Protein AF-0000000066751405 (afdb_homodimer)

Solvent-accessible surface area (backbone atoms only — not comparable to full-atom values): 16176 Å² total; per-residue (Å²): 136,81,78,76,73,75,71,68,62,56,62,56,48,52,56,47,50,48,49,50,50,63,63,57,55,64,52,65,77,48,92,34,61,45,81,42,51,70,83,81,49,59,72,64,56,54,43,50,51,49,52,55,39,44,73,77,30,62,51,40,36,40,29,21,47,30,65,12,33,22,52,43,50,40,43,53,41,52,37,35,75,71,46,37,29,41,81,74,43,79,46,77,46,70,41,79,37,81,33,76,90,68,73,40,79,40,74,34,21,34,39,37,38,35,32,29,53,31,93,48,27,64,63,55,57,56,55,58,61,66,64,53,72,69,70,74,76,75,75,76,74,83,123,135,82,80,76,73,75,71,69,61,57,65,57,49,52,55,48,51,52,48,49,50,63,64,57,55,64,52,65,78,49,92,35,60,44,80,42,50,68,84,78,50,60,71,64,58,55,42,50,49,50,52,56,37,46,73,76,31,63,52,39,37,40,29,20,48,30,64,12,32,23,52,44,49,40,41,52,42,53,37,37,75,71,48,38,30,41,82,75,45,77,46,77,46,70,41,80,38,82,33,75,90,69,74,41,79,40,75,34,20,35,39,37,39,35,32,28,53,30,94,48,26,64,63,55,56,56,54,57,63,67,63,52,72,68,70,74,74,74,75,78,76,82,123

Foldseek 3Di:
DPPPPPPPVVVVVVVVVVLVCVVPCCVPVPLAEDEFDPPPDDLVVVLVVNLVSVVPDQKHKYKYKAPRVVSSVVSVVVCVVLQFKDWDDKDKDWDFDCDVVVNDTDIIIMMMTMIGTGPCNVVSVVVVVVPPPPPPPPPPPPD/DPPPDPPPVPVVVVVVVVQVVVVPCPVPVPLAEDEFDPPPDDLVVVLVVNLVSVVPDQKHKYKYKAPRVVSSVVSVVVCVVLQFKDWDDKDKDWDFDCDVVVNDTDIIIMMMTMIGTGPCNVVSVVVVVVPPPPPPPPPPPPD

Radius of gyration: 25.68 Å; Cα contacts (8 Å, |Δi|>4): 386; chains: 2; bounding box: 65×105×67 Å

pLDDT: mean 76.49, std 26.54, range [27.2, 98.62]

Structure (mmCIF, N/CA/C/O backbone):
data_AF-0000000066751405-model_v1
#
loop_
_entity.id
_entity.type
_entity.pdbx_description
1 polymer 'DNA/RNA-binding protein Alba-like domain-containing protein'
#
loop_
_atom_site.group_PDB
_atom_site.id
_atom_site.type_symbol
_atom_site.label_atom_id
_atom_site.label_alt_id
_atom_site.label_comp_id
_atom_site.label_asym_id
_atom_site.label_entity_id
_atom_site.label_seq_id
_atom_site.pdbx_PDB_ins_code
_atom_site.Cartn_x
_atom_site.Cartn_y
_atom_site.Cartn_z
_atom_site.occupancy
_atom_site.B_iso_or_equiv
_atom_site.auth_seq_id
_atom_site.auth_comp_id
_atom_site.auth_asym_id
_atom_site.auth_atom_id
_atom_site.pdbx_PDB_model_num
ATOM 1 N N . MET A 1 1 ? 35.969 35.875 21.016 1 27.2 1 MET A N 1
ATOM 2 C CA . MET A 1 1 ? 34.531 35.719 20.875 1 27.2 1 MET A CA 1
ATOM 3 C C . MET A 1 1 ? 34.188 34.656 19.828 1 27.2 1 MET A C 1
ATOM 5 O O . MET A 1 1 ? 34.469 34.844 18.641 1 27.2 1 MET A O 1
ATOM 9 N N . GLN A 1 2 ? 34.469 33.375 20.203 1 29.19 2 GLN A N 1
ATOM 10 C CA . GLN A 1 2 ? 34.438 32.156 19.375 1 29.19 2 GLN A CA 1
ATOM 11 C C . GLN A 1 2 ? 33.031 31.859 18.875 1 29.19 2 GLN A C 1
ATOM 13 O O . GLN A 1 2 ? 32.094 31.781 19.672 1 29.19 2 GLN A O 1
ATOM 18 N N . ALA A 1 3 ? 32.719 32.281 17.594 1 35.28 3 ALA A N 1
ATOM 19 C CA . ALA A 1 3 ? 31.484 32.094 16.844 1 35.28 3 ALA A CA 1
ATOM 20 C C . ALA A 1 3 ? 31.016 30.641 16.906 1 35.28 3 ALA A C 1
ATOM 22 O O . ALA A 1 3 ? 31.781 29.719 16.641 1 35.28 3 ALA A O 1
ATOM 23 N N . MET A 1 4 ? 30.094 30.391 17.875 1 33.56 4 MET A N 1
ATOM 24 C CA . MET A 1 4 ? 29.438 29.094 18.094 1 33.56 4 MET A CA 1
ATOM 25 C C . MET A 1 4 ? 28.703 28.656 16.844 1 33.56 4 MET A C 1
ATOM 27 O O . MET A 1 4 ? 27.828 29.375 16.344 1 33.56 4 MET A O 1
ATOM 31 N N . ARG A 1 5 ? 29.484 28 15.93 1 36.12 5 ARG A N 1
ATOM 32 C CA . ARG A 1 5 ? 28.953 27.406 14.711 1 36.12 5 ARG A CA 1
ATOM 33 C C . ARG A 1 5 ? 27.656 26.656 14.992 1 36.12 5 ARG A C 1
ATOM 35 O O . ARG A 1 5 ? 27.562 25.906 15.977 1 36.12 5 ARG A O 1
ATOM 42 N N . PRO A 1 6 ? 26.5 27.219 14.531 1 29.55 6 PRO A N 1
ATOM 43 C CA . PRO A 1 6 ? 25.188 26.625 14.805 1 29.55 6 PRO A CA 1
ATOM 44 C C . PRO A 1 6 ? 25.156 25.125 14.484 1 29.55 6 PRO A C 1
ATOM 46 O O . PRO A 1 6 ? 25.719 24.703 13.469 1 29.55 6 PRO A O 1
ATOM 49 N N . ALA A 1 7 ? 25 24.25 15.578 1 33.84 7 ALA A N 1
ATOM 50 C CA . ALA A 1 7 ? 24.828 22.797 15.641 1 33.84 7 ALA A CA 1
ATOM 51 C C . ALA A 1 7 ? 23.688 22.344 14.719 1 33.84 7 ALA A C 1
ATOM 53 O O . ALA A 1 7 ? 23.328 21.172 14.703 1 33.84 7 ALA A O 1
ATOM 54 N N . ALA A 1 8 ? 22.922 23.297 14.234 1 32.5 8 ALA A N 1
ATOM 55 C CA . ALA A 1 8 ? 21.734 22.812 13.539 1 32.5 8 ALA A CA 1
ATOM 56 C C . AL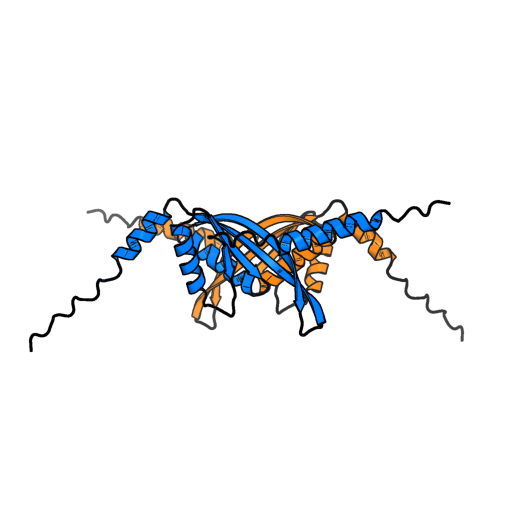A A 1 8 ? 22.109 22.156 12.211 1 32.5 8 ALA A C 1
ATOM 58 O O . ALA A 1 8 ? 21.266 21.547 11.562 1 32.5 8 ALA A O 1
ATOM 59 N N . GLU A 1 9 ? 23.312 22.391 11.641 1 35.44 9 GLU A N 1
ATOM 60 C CA . GLU A 1 9 ? 23.641 21.766 10.367 1 35.44 9 GLU A CA 1
ATOM 61 C C . GLU A 1 9 ? 23.75 20.25 10.516 1 35.44 9 GLU A C 1
ATOM 63 O O . GLU A 1 9 ? 23.812 19.531 9.516 1 35.44 9 GLU A O 1
ATOM 68 N N . GLY A 1 10 ? 24.031 19.844 11.766 1 33.47 10 GLY A N 1
ATOM 69 C CA . GLY A 1 10 ? 24.344 18.422 11.914 1 33.47 10 GLY A CA 1
ATOM 70 C C . GLY A 1 10 ? 23.141 17.531 11.742 1 33.47 10 GLY A C 1
ATOM 71 O O . GLY A 1 10 ? 23.266 16.375 11.32 1 33.47 10 GLY A O 1
ATOM 72 N N . GLU A 1 11 ? 21.953 17.984 12.297 1 36.72 11 GLU A N 1
ATOM 73 C CA . GLU A 1 11 ? 20.828 17.062 12.211 1 36.72 11 GLU A CA 1
ATOM 74 C C . GLU A 1 11 ? 20.297 16.984 10.781 1 36.72 11 GLU A C 1
ATOM 76 O O . GLU A 1 11 ? 19.625 16.016 10.422 1 36.72 11 GLU A O 1
ATOM 81 N N . ALA A 1 12 ? 20.375 18 9.984 1 38.5 12 ALA A N 1
ATOM 82 C CA . ALA A 1 12 ? 19.938 17.938 8.594 1 38.5 12 ALA A CA 1
ATOM 83 C C . ALA A 1 12 ? 20.859 17.047 7.766 1 38.5 12 ALA A C 1
ATOM 85 O O . ALA A 1 12 ? 20.406 16.375 6.84 1 38.5 12 ALA A O 1
ATOM 86 N N . GLN A 1 13 ? 22.156 17.047 8.047 1 34.25 13 GLN A N 1
ATOM 87 C CA . GLN A 1 13 ? 23.094 16.219 7.293 1 34.25 13 GLN A CA 1
ATOM 88 C C . GLN A 1 13 ? 22.844 14.734 7.562 1 34.25 13 GLN A C 1
ATOM 90 O O . GLN A 1 13 ? 23.109 13.891 6.707 1 34.25 13 GLN A O 1
ATOM 95 N N . GLU A 1 14 ? 22.484 14.469 8.844 1 34.88 14 GLU A N 1
ATOM 96 C CA . GLU A 1 14 ? 22.234 13.055 9.117 1 34.88 14 GLU A CA 1
ATOM 97 C C . GLU A 1 14 ? 20.984 12.578 8.391 1 34.88 14 GLU A C 1
ATOM 99 O O . GLU A 1 14 ? 20.906 11.422 7.969 1 34.88 14 GLU A O 1
ATOM 104 N N . GLN A 1 15 ? 19.969 13.43 8.289 1 37.53 15 GLN A N 1
ATOM 105 C CA . GLN A 1 15 ? 18.828 12.992 7.496 1 37.53 15 GLN A CA 1
ATOM 106 C C . GLN A 1 15 ? 19.188 12.898 6.016 1 37.53 15 GLN A C 1
ATOM 108 O O . GLN A 1 15 ? 18.578 12.125 5.273 1 37.53 15 GLN A O 1
ATOM 113 N N . ALA A 1 16 ? 20.031 13.742 5.496 1 36.78 16 ALA A N 1
ATOM 114 C CA . ALA A 1 16 ? 20.453 13.648 4.098 1 36.78 16 ALA A CA 1
ATOM 115 C C . ALA A 1 16 ? 21.328 12.43 3.863 1 36.78 16 ALA A C 1
ATOM 117 O O . ALA A 1 16 ? 21.281 11.812 2.799 1 36.78 16 ALA A O 1
ATOM 118 N N . VAL A 1 17 ? 22.312 12.211 4.766 1 34.81 17 VAL A N 1
ATOM 119 C CA . VAL A 1 17 ? 23.172 11.039 4.633 1 34.81 17 VAL A CA 1
ATOM 120 C C . VAL A 1 17 ? 22.328 9.766 4.695 1 34.81 17 VAL A C 1
ATOM 122 O O . VAL A 1 17 ? 22.703 8.734 4.125 1 34.81 17 VAL A O 1
ATOM 125 N N . ARG A 1 18 ? 21.234 9.789 5.582 1 33.5 18 ARG A N 1
ATOM 126 C CA . ARG A 1 18 ? 20.359 8.625 5.543 1 33.5 18 ARG A CA 1
ATOM 127 C C . ARG A 1 18 ? 19.641 8.523 4.199 1 33.5 18 ARG A C 1
ATOM 129 O O . ARG A 1 18 ? 19.312 7.422 3.748 1 33.5 18 ARG A O 1
ATOM 136 N N . ALA A 1 19 ? 19.25 9.641 3.602 1 32.28 19 ALA A N 1
ATOM 137 C CA . ALA A 1 19 ? 18.641 9.539 2.277 1 32.28 19 ALA A CA 1
ATOM 138 C C . ALA A 1 19 ? 19.641 9.016 1.254 1 32.28 19 ALA A C 1
ATOM 140 O O . ALA A 1 19 ? 19.281 8.266 0.346 1 32.28 19 ALA A O 1
ATOM 141 N N . GLU A 1 20 ? 20.859 9.586 1.167 1 29.41 20 GLU A N 1
ATOM 142 C CA . GLU A 1 20 ? 21.844 9.047 0.232 1 29.41 20 GLU A CA 1
ATOM 143 C C . GLU A 1 20 ? 22.156 7.582 0.54 1 29.41 20 GLU A C 1
ATOM 145 O O . GLU A 1 20 ? 22.469 6.809 -0.363 1 29.41 20 GLU A O 1
ATOM 150 N N . ALA A 1 21 ? 22.406 7.309 1.885 1 31.86 21 ALA A N 1
ATOM 151 C CA . ALA A 1 21 ? 22.625 5.895 2.18 1 31.86 21 ALA A CA 1
ATOM 152 C C . ALA A 1 21 ? 21.406 5.062 1.788 1 31.86 21 ALA A C 1
ATOM 154 O O . ALA A 1 21 ? 21.516 3.859 1.545 1 31.86 21 ALA A O 1
ATOM 155 N N . ASP A 1 22 ? 20.188 5.652 1.921 1 32.88 22 ASP A N 1
ATOM 156 C CA . ASP A 1 22 ? 19.016 4.914 1.441 1 32.88 22 ASP A CA 1
ATOM 157 C C . ASP A 1 22 ? 19.047 4.762 -0.078 1 32.88 22 ASP A C 1
ATOM 159 O O . ASP A 1 22 ? 18.422 3.859 -0.63 1 32.88 22 ASP A O 1
ATOM 163 N N . GLU A 1 23 ? 19.531 5.773 -0.85 1 32.47 23 GLU A N 1
ATOM 164 C CA . GLU A 1 23 ? 19.688 5.586 -2.289 1 32.47 23 GLU A CA 1
ATOM 165 C C . GLU A 1 23 ? 20.719 4.492 -2.594 1 32.47 23 GLU A C 1
ATOM 167 O O . GLU A 1 23 ? 20.531 3.709 -3.525 1 32.47 23 GLU A O 1
ATOM 172 N N . VAL A 1 24 ? 22.062 4.711 -2.121 1 30.86 24 VAL A N 1
ATOM 173 C CA . VAL A 1 24 ? 23.188 3.867 -2.482 1 30.86 24 VAL A CA 1
ATOM 174 C C . VAL A 1 24 ? 23.078 2.514 -1.784 1 30.86 24 VAL A C 1
ATOM 176 O O . VAL A 1 24 ? 24.031 1.731 -1.773 1 30.86 24 VAL A O 1
ATOM 179 N N . LYS A 1 25 ? 22.641 2.344 -0.531 1 30.64 25 LYS A N 1
ATOM 180 C CA . LYS A 1 25 ? 22.672 0.889 -0.422 1 30.64 25 LYS A CA 1
ATOM 181 C C . LYS A 1 25 ? 22.141 0.23 -1.692 1 30.64 25 LYS A C 1
ATOM 183 O O . LYS A 1 25 ? 20.938 0.225 -1.938 1 30.64 25 LYS A O 1
ATOM 188 N N . ARG A 1 26 ? 22.703 0.506 -2.836 1 32.47 26 ARG A N 1
ATOM 189 C CA . ARG A 1 26 ? 22.875 -0.502 -3.879 1 32.47 26 ARG A CA 1
ATOM 190 C C . ARG A 1 26 ? 22.719 -1.908 -3.311 1 32.47 26 ARG A C 1
ATOM 192 O O . ARG A 1 26 ? 23.703 -2.539 -2.924 1 32.47 26 ARG A O 1
ATOM 199 N N . GLU A 1 27 ? 22.031 -1.905 -2.143 1 35.94 27 GLU A N 1
ATOM 200 C CA . GLU A 1 27 ? 21.938 -3.275 -1.646 1 35.94 27 GLU A CA 1
ATOM 201 C C . GL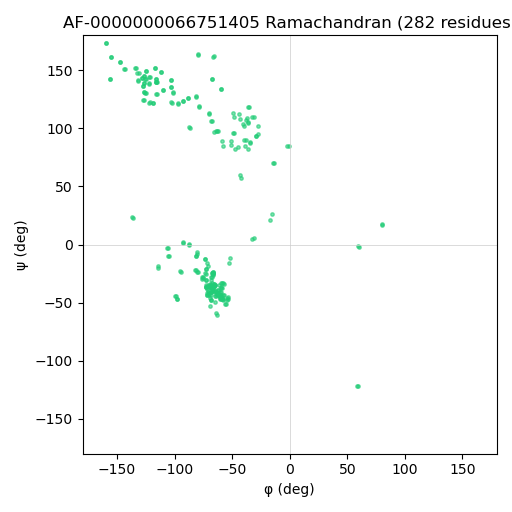U A 1 27 ? 21.984 -4.281 -2.791 1 35.94 27 GLU A C 1
ATOM 203 O O . GLU A 1 27 ? 21.453 -4.027 -3.875 1 35.94 27 GLU A O 1
ATOM 208 N N . VAL A 1 28 ? 22.953 -4.848 -3.008 1 38 28 VAL A N 1
ATOM 209 C CA . VAL A 1 28 ? 22.984 -6.031 -3.865 1 38 28 VAL A CA 1
ATOM 210 C C . VAL A 1 28 ? 21.562 -6.363 -4.324 1 38 28 VAL A C 1
ATOM 212 O O . VAL A 1 28 ? 20.656 -6.492 -3.504 1 38 28 VAL A O 1
ATOM 215 N N . ALA A 1 29 ? 21.125 -5.672 -5.445 1 48.62 29 ALA A N 1
ATOM 216 C CA . ALA A 1 29 ? 19.906 -6.25 -6.012 1 48.62 29 ALA A CA 1
ATOM 217 C C . ALA A 1 29 ? 19.641 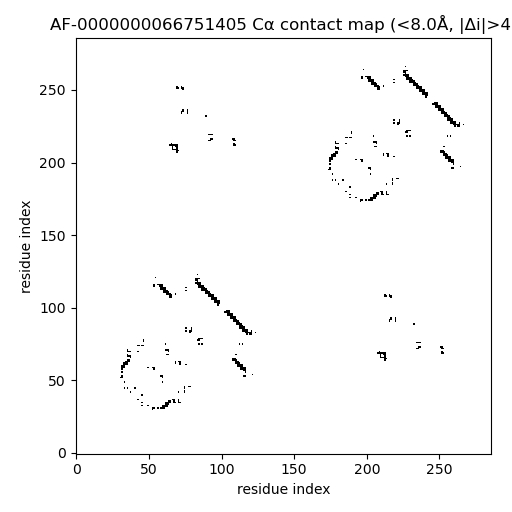-7.629 -5.43 1 48.62 29 ALA A C 1
ATOM 219 O O . ALA A 1 29 ? 20.344 -8.594 -5.734 1 48.62 29 ALA A O 1
ATOM 220 N N . LYS A 1 30 ? 19.281 -7.555 -4.199 1 62.47 30 LYS A N 1
ATOM 221 C CA . LYS A 1 30 ? 18.953 -8.852 -3.619 1 62.47 30 LYS A CA 1
ATOM 222 C C . LYS A 1 30 ? 18.234 -9.742 -4.633 1 62.47 30 LYS A C 1
ATOM 224 O O . LYS A 1 30 ? 17.359 -9.273 -5.355 1 62.47 30 LYS A O 1
ATOM 229 N N . LYS A 1 31 ? 18.922 -10.68 -5.082 1 79.19 31 LYS A N 1
ATOM 230 C CA . LYS A 1 31 ? 18.469 -11.719 -5.996 1 79.19 31 LYS A CA 1
ATOM 231 C C . LYS A 1 31 ? 16.984 -12.023 -5.793 1 79.19 31 LYS A C 1
ATOM 233 O O . LYS A 1 31 ? 16.359 -12.68 -6.625 1 79.19 31 LYS A O 1
ATOM 238 N N . ASN A 1 32 ? 16.328 -11.117 -4.828 1 95.62 32 ASN A N 1
ATOM 239 C CA . ASN A 1 32 ? 14.938 -11.461 -4.547 1 95.62 32 ASN A CA 1
ATOM 240 C C . ASN A 1 32 ? 14.055 -10.211 -4.52 1 95.62 32 ASN A C 1
ATOM 242 O O . ASN A 1 32 ? 13.039 -10.188 -3.826 1 95.62 32 ASN A O 1
ATOM 246 N N . ARG A 1 33 ? 14.586 -9.086 -5.27 1 97.81 33 ARG A N 1
ATOM 247 C CA . ARG A 1 33 ? 13.82 -7.852 -5.301 1 97.81 33 ARG A CA 1
ATOM 248 C C . ARG A 1 33 ? 13.227 -7.605 -6.684 1 97.81 33 ARG A C 1
ATOM 250 O O . ARG A 1 33 ? 13.922 -7.746 -7.695 1 97.81 33 ARG A O 1
ATOM 257 N N . ILE A 1 34 ? 11.984 -7.273 -6.699 1 97.94 34 ILE A N 1
ATOM 258 C CA . ILE A 1 34 ? 11.297 -6.98 -7.949 1 97.94 34 ILE A CA 1
ATOM 259 C C . ILE A 1 34 ? 10.719 -5.566 -7.906 1 97.94 34 ILE A C 1
ATOM 261 O O . ILE A 1 34 ? 9.922 -5.242 -7.027 1 97.94 34 ILE A O 1
ATOM 265 N N . GLN A 1 35 ? 11.102 -4.758 -8.82 1 97.31 35 GLN A N 1
ATOM 266 C CA . GLN A 1 35 ? 10.5 -3.443 -9.016 1 97.31 35 GLN A CA 1
ATOM 267 C C . GLN A 1 35 ? 9.375 -3.504 -10.047 1 97.31 35 GLN A C 1
ATOM 269 O O . GLN A 1 35 ? 9.586 -3.928 -11.188 1 97.31 35 GLN A O 1
ATOM 274 N N . VAL A 1 36 ? 8.242 -3.076 -9.617 1 97.75 36 VAL A N 1
ATOM 275 C CA . VAL A 1 36 ? 7.062 -3.209 -10.469 1 97.75 36 VAL A CA 1
ATOM 276 C C . VAL A 1 36 ? 6.727 -1.862 -11.102 1 97.75 36 VAL A C 1
ATOM 278 O O . VAL A 1 36 ? 6.754 -0.827 -10.43 1 97.75 36 VAL A O 1
ATOM 281 N N . SER A 1 37 ? 6.426 -1.908 -12.383 1 94.62 37 SER A N 1
ATOM 282 C CA . SER A 1 37 ? 5.949 -0.75 -13.133 1 94.62 37 SER A CA 1
ATOM 283 C C . SER A 1 37 ? 4.641 -1.058 -13.852 1 94.62 37 SER A C 1
ATOM 285 O O . SER A 1 37 ? 4.414 -2.189 -14.281 1 94.62 37 SER A O 1
ATOM 287 N N . THR A 1 38 ? 3.787 -0.013 -13.922 1 88.81 38 THR A N 1
ATOM 288 C CA . THR A 1 38 ? 2.502 -0.221 -14.578 1 88.81 38 THR A CA 1
ATOM 289 C C . THR A 1 38 ? 2.645 -0.1 -16.094 1 88.81 38 THR A C 1
ATOM 291 O O . THR A 1 38 ? 1.876 -0.703 -16.844 1 88.81 38 THR A O 1
ATOM 294 N N . ASN A 1 39 ? 3.633 0.543 -16.578 1 87.25 39 ASN A N 1
ATOM 295 C CA . ASN A 1 39 ? 3.723 0.877 -18 1 87.25 39 ASN A CA 1
ATOM 296 C C . ASN A 1 39 ? 4.73 -0.012 -18.719 1 87.25 39 ASN A C 1
ATOM 298 O O . ASN A 1 39 ? 4.699 -0.127 -19.938 1 87.25 39 ASN A O 1
ATOM 302 N N . LYS A 1 40 ? 5.527 -0.79 -18.047 1 89.25 40 LYS A N 1
ATOM 303 C CA . LYS A 1 40 ? 6.633 -1.498 -18.688 1 89.25 40 LYS A CA 1
ATOM 304 C C . LYS A 1 40 ? 6.246 -2.938 -19.016 1 89.25 40 LYS A C 1
ATOM 306 O O . LYS A 1 40 ? 6.531 -3.43 -20.109 1 89.25 40 LYS A O 1
ATOM 311 N N . LYS A 1 41 ? 5.66 -3.598 -18.062 1 93.94 41 LYS A N 1
ATOM 312 C CA . LYS A 1 41 ? 5.297 -5.004 -18.219 1 93.94 41 LYS A CA 1
ATOM 313 C C . LYS A 1 41 ? 3.873 -5.262 -17.734 1 93.94 41 LYS A C 1
ATOM 315 O O . LYS A 1 41 ? 3.375 -4.555 -16.859 1 93.94 41 LYS A O 1
ATOM 320 N N . PRO A 1 42 ? 3.258 -6.312 -18.359 1 95.5 42 PRO A N 1
ATOM 321 C CA . PRO A 1 42 ? 1.917 -6.676 -17.891 1 95.5 42 PRO A CA 1
ATOM 322 C C . PRO A 1 42 ? 1.914 -7.227 -16.469 1 95.5 42 PRO A C 1
ATOM 324 O O . PRO A 1 42 ? 2.947 -7.691 -15.984 1 95.5 42 PRO A O 1
ATOM 327 N N . LEU A 1 43 ? 0.819 -7.207 -15.922 1 95.81 43 LEU A N 1
ATOM 328 C CA . LEU A 1 43 ? 0.613 -7.645 -14.547 1 95.81 43 LEU A CA 1
ATOM 329 C C . LEU A 1 43 ? 1.158 -9.055 -14.336 1 95.81 43 LEU A C 1
ATOM 331 O O . LEU A 1 43 ? 1.925 -9.297 -13.398 1 95.81 43 LEU A O 1
ATOM 335 N N . TYR A 1 44 ? 0.82 -9.953 -15.258 1 96.94 44 TYR A N 1
ATOM 336 C CA . TYR A 1 44 ? 1.148 -11.359 -15.062 1 96.94 44 TYR A CA 1
ATOM 337 C C . TYR A 1 44 ? 2.641 -11.602 -15.258 1 96.94 44 TYR A C 1
ATOM 339 O O . TYR A 1 44 ? 3.172 -12.625 -14.805 1 96.94 44 TYR A O 1
ATOM 347 N N . PHE A 1 45 ? 3.277 -10.766 -15.992 1 97.75 45 PHE A N 1
ATOM 348 C CA . PHE A 1 45 ? 4.73 -10.852 -16.047 1 97.75 45 PHE A CA 1
ATOM 349 C C . PHE A 1 45 ? 5.328 -10.797 -14.641 1 97.75 45 PHE A C 1
ATOM 351 O O . PHE A 1 45 ? 6.191 -11.609 -14.297 1 97.75 45 PHE A O 1
ATOM 358 N N . TYR A 1 46 ? 4.891 -9.906 -13.812 1 98.38 46 TYR A N 1
ATOM 359 C CA . TYR A 1 46 ? 5.422 -9.719 -12.469 1 98.38 46 TYR A CA 1
ATOM 360 C C . TYR A 1 46 ? 4.996 -10.859 -11.547 1 98.38 46 TYR A C 1
ATOM 362 O O . TYR A 1 46 ? 5.746 -11.266 -10.664 1 98.38 46 TYR A O 1
ATOM 370 N N . VAL A 1 47 ? 3.805 -11.344 -11.727 1 98.31 47 VAL A N 1
ATOM 371 C CA . VAL A 1 47 ? 3.348 -12.492 -10.961 1 98.31 47 VAL A CA 1
ATOM 372 C C . VAL A 1 47 ? 4.266 -13.688 -11.219 1 98.31 47 VAL A C 1
ATOM 374 O O . VAL A 1 47 ? 4.734 -14.336 -10.281 1 98.31 47 VAL A O 1
ATOM 377 N N . ASN A 1 48 ? 4.551 -13.891 -12.477 1 97.62 48 ASN A N 1
ATOM 378 C CA . ASN A 1 48 ? 5.398 -15.023 -12.852 1 97.62 48 ASN A CA 1
ATOM 379 C C . ASN A 1 48 ? 6.836 -14.82 -12.375 1 97.62 48 ASN A C 1
ATOM 381 O O . ASN A 1 48 ? 7.484 -15.773 -11.938 1 97.62 48 ASN A O 1
ATOM 385 N N . LEU A 1 49 ? 7.254 -13.664 -12.523 1 97.44 49 LEU A N 1
ATOM 386 C CA . LEU A 1 49 ? 8.602 -13.359 -12.039 1 97.44 49 LEU A CA 1
ATOM 387 C C . LEU A 1 49 ? 8.711 -13.625 -10.539 1 97.44 49 LEU A C 1
ATOM 389 O O . LEU A 1 49 ? 9.695 -14.211 -10.086 1 97.44 49 LEU A O 1
ATOM 393 N N . ALA A 1 50 ? 7.746 -13.219 -9.82 1 98.12 50 ALA A N 1
ATOM 394 C CA . ALA A 1 50 ? 7.73 -13.453 -8.375 1 98.12 50 ALA A CA 1
ATOM 395 C C . ALA A 1 50 ? 7.742 -14.945 -8.055 1 98.12 50 ALA A C 1
ATOM 397 O O . ALA A 1 50 ? 8.469 -15.391 -7.168 1 98.12 50 ALA A O 1
ATOM 398 N N . LYS A 1 51 ? 6.93 -15.672 -8.781 1 97.25 51 LYS A N 1
ATOM 399 C CA . LYS A 1 51 ? 6.914 -17.125 -8.602 1 97.25 51 LYS A CA 1
ATOM 400 C C . LYS A 1 51 ? 8.297 -17.719 -8.844 1 97.25 51 LYS A C 1
ATOM 402 O O . LYS A 1 51 ? 8.742 -18.578 -8.086 1 97.25 51 LYS A O 1
ATOM 407 N N . ARG A 1 52 ? 8.906 -17.25 -9.859 1 96.75 52 ARG A N 1
ATOM 408 C CA . ARG A 1 52 ? 10.234 -17.75 -10.188 1 96.75 52 ARG A CA 1
ATOM 409 C C . ARG A 1 52 ? 11.234 -17.422 -9.078 1 96.75 52 ARG A C 1
ATOM 411 O O . ARG A 1 52 ? 12.031 -18.281 -8.688 1 96.75 52 ARG A O 1
ATOM 418 N N . TYR A 1 53 ? 11.164 -16.25 -8.578 1 97.12 53 TYR A N 1
ATOM 419 C CA . TYR A 1 53 ? 12.055 -15.875 -7.492 1 97.12 53 TYR A CA 1
ATOM 420 C C . TYR A 1 53 ? 11.773 -16.703 -6.242 1 97.12 53 TYR A C 1
ATOM 422 O O . TYR A 1 53 ? 12.703 -17.109 -5.539 1 97.12 53 TYR A O 1
ATOM 430 N N . MET A 1 54 ? 10.531 -17.047 -6.008 1 96.81 54 MET A N 1
ATOM 431 C CA . MET A 1 54 ? 10.141 -17.781 -4.812 1 96.81 54 MET A CA 1
ATOM 432 C C . MET A 1 54 ? 10.594 -19.234 -4.902 1 96.81 54 MET A C 1
ATOM 434 O O . MET A 1 54 ? 10.648 -19.938 -3.891 1 96.81 54 MET A O 1
ATOM 438 N N . GLN A 1 55 ? 10.82 -19.625 -6.09 1 95 55 GLN A N 1
ATOM 439 C CA . GLN A 1 55 ? 11.375 -20.969 -6.25 1 95 55 GLN A CA 1
ATOM 440 C C . GLN A 1 55 ? 12.789 -21.047 -5.688 1 95 55 GLN A C 1
ATOM 442 O O . GLN A 1 55 ? 13.227 -22.109 -5.242 1 95 55 GLN A O 1
ATOM 447 N N . ASN A 1 56 ? 13.422 -19.906 -5.645 1 94.56 56 ASN A N 1
ATOM 448 C CA . ASN A 1 56 ? 14.836 -19.906 -5.289 1 94.56 56 ASN A CA 1
ATOM 449 C C . ASN A 1 56 ? 15.078 -19.203 -3.959 1 94.56 56 ASN A C 1
ATOM 451 O O . ASN A 1 56 ? 16.141 -19.359 -3.354 1 94.56 56 ASN A O 1
ATOM 455 N N . TYR A 1 57 ? 14.156 -18.422 -3.586 1 95.38 57 TYR A N 1
ATOM 456 C CA . TYR A 1 57 ? 14.305 -17.641 -2.365 1 95.38 57 TYR A CA 1
ATOM 457 C C . TYR A 1 57 ? 13.07 -17.766 -1.481 1 95.38 57 TYR A C 1
ATOM 459 O O . TYR A 1 57 ? 11.938 -17.812 -1.979 1 95.38 57 TYR A O 1
ATOM 467 N N . ASP A 1 58 ? 13.266 -17.719 -0.175 1 95.56 58 ASP A N 1
ATOM 468 C CA . ASP A 1 58 ? 12.156 -17.844 0.76 1 95.56 58 ASP A CA 1
ATOM 469 C C . ASP A 1 58 ? 11.406 -16.516 0.895 1 95.56 58 ASP A C 1
ATOM 471 O O . ASP A 1 58 ? 10.234 -16.5 1.285 1 95.56 58 ASP A O 1
ATOM 475 N N . GLU A 1 59 ? 12.141 -15.445 0.581 1 97.5 59 GLU A N 1
ATOM 476 C CA . GLU A 1 59 ? 11.531 -14.117 0.67 1 97.5 59 GLU A CA 1
ATOM 477 C C . GLU A 1 59 ? 11.711 -13.344 -0.63 1 97.5 59 GLU A C 1
ATOM 479 O O . GLU A 1 59 ? 12.773 -13.398 -1.253 1 97.5 59 GLU A O 1
ATOM 484 N N . VAL A 1 60 ? 10.656 -12.711 -1.021 1 98.31 60 VAL A N 1
ATOM 485 C CA . VAL A 1 60 ? 10.688 -11.859 -2.201 1 98.31 60 VAL A CA 1
ATOM 486 C C . VAL A 1 60 ? 10.172 -10.461 -1.844 1 98.31 60 VAL A C 1
ATOM 488 O O . VAL A 1 60 ? 9.117 -10.328 -1.23 1 98.31 60 VAL A O 1
ATOM 491 N N . GLU A 1 61 ? 10.938 -9.461 -2.248 1 98.5 61 GLU A N 1
ATOM 492 C CA . GLU A 1 61 ? 10.547 -8.078 -1.997 1 98.5 61 GLU A CA 1
ATOM 493 C C . GLU A 1 61 ? 9.984 -7.426 -3.256 1 98.5 61 GLU A C 1
ATOM 495 O O . GLU A 1 61 ? 10.664 -7.359 -4.285 1 98.5 61 GLU A O 1
ATOM 500 N N . LEU A 1 62 ? 8.766 -6.961 -3.119 1 98.62 62 LEU A N 1
ATOM 501 C CA . LEU A 1 62 ? 8.133 -6.211 -4.195 1 98.62 62 LEU A CA 1
ATOM 502 C C . LEU A 1 62 ? 8.141 -4.715 -3.898 1 98.62 62 LEU A C 1
ATOM 504 O O . LEU A 1 62 ? 7.902 -4.305 -2.76 1 98.62 62 LEU A O 1
ATOM 508 N N . SER A 1 63 ? 8.359 -3.908 -4.934 1 98.25 63 SER A N 1
ATOM 509 C CA . SER A 1 63 ? 8.344 -2.463 -4.742 1 98.25 63 SER A CA 1
ATOM 510 C C . SER A 1 63 ? 7.734 -1.754 -5.945 1 98.25 63 SER A C 1
ATOM 512 O O . SER A 1 63 ? 7.746 -2.287 -7.059 1 98.25 63 SER A O 1
ATOM 514 N N . ALA A 1 64 ? 7.148 -0.619 -5.684 1 97.81 64 ALA A N 1
ATOM 515 C CA . ALA A 1 64 ? 6.559 0.187 -6.746 1 97.81 64 ALA A CA 1
ATOM 516 C C . ALA A 1 64 ? 6.492 1.658 -6.352 1 97.81 64 ALA A C 1
ATOM 518 O O . ALA A 1 64 ? 6.512 1.988 -5.16 1 97.81 64 ALA A O 1
ATOM 519 N N . LEU A 1 65 ? 6.344 2.496 -7.359 1 95.88 65 LEU A N 1
ATOM 520 C CA . LEU A 1 65 ? 6.25 3.938 -7.164 1 95.88 65 LEU A CA 1
ATOM 521 C C . LEU A 1 65 ? 4.98 4.492 -7.805 1 95.88 65 LEU A C 1
ATOM 523 O O . LEU A 1 65 ? 4.594 4.066 -8.891 1 95.88 65 LEU A O 1
ATOM 527 N N . GLY A 1 66 ? 4.434 5.469 -7.082 1 95 66 GLY A N 1
ATOM 528 C CA . GLY A 1 66 ? 3.336 6.227 -7.656 1 95 66 GLY A CA 1
ATOM 529 C C . GLY A 1 66 ? 2.148 5.363 -8.039 1 95 66 GLY A C 1
ATOM 530 O O . GLY A 1 66 ? 1.646 4.59 -7.215 1 95 66 GLY A O 1
ATOM 531 N N . MET A 1 67 ? 1.837 5.477 -9.375 1 94.38 67 MET A N 1
ATOM 532 C CA . MET A 1 67 ? 0.637 4.801 -9.859 1 94.38 67 MET A CA 1
ATOM 533 C C . MET A 1 67 ? 0.854 3.293 -9.938 1 94.38 67 MET A C 1
ATOM 535 O O . MET A 1 67 ? -0.106 2.527 -10.031 1 94.38 67 MET A O 1
ATOM 539 N N . ALA A 1 68 ? 2.068 2.824 -9.828 1 96.81 68 ALA A N 1
ATOM 540 C CA . ALA A 1 68 ? 2.369 1.399 -9.945 1 96.81 68 ALA A CA 1
ATOM 541 C C . ALA A 1 68 ? 2.09 0.675 -8.625 1 96.81 68 ALA A C 1
ATOM 543 O O . ALA A 1 68 ? 2.109 -0.557 -8.578 1 96.81 68 ALA A O 1
ATOM 544 N N . ILE A 1 69 ? 1.842 1.411 -7.594 1 98.19 69 ILE A N 1
ATOM 545 C CA . ILE A 1 69 ? 1.616 0.817 -6.281 1 98.19 69 ILE A CA 1
ATOM 546 C C . ILE A 1 69 ? 0.383 -0.082 -6.328 1 98.19 69 ILE A C 1
ATOM 548 O O . ILE A 1 69 ? 0.379 -1.171 -5.746 1 98.19 69 ILE A O 1
ATOM 552 N N . GLY A 1 70 ? -0.646 0.339 -7.043 1 97.38 70 GLY A N 1
ATOM 553 C CA . GLY A 1 70 ? -1.805 -0.522 -7.215 1 97.38 70 GLY A CA 1
ATOM 554 C C . GLY A 1 70 ? -1.467 -1.86 -7.844 1 97.38 70 GLY A C 1
ATOM 555 O O . GLY A 1 70 ? -2.027 -2.891 -7.465 1 97.38 70 GLY A O 1
ATOM 556 N N . THR A 1 71 ? -0.493 -1.858 -8.711 1 97.12 71 THR A N 1
ATOM 557 C CA . THR A 1 71 ? -0.092 -3.07 -9.414 1 97.12 71 THR A CA 1
ATOM 558 C C . THR A 1 71 ? 0.633 -4.027 -8.477 1 97.12 71 THR A C 1
ATOM 560 O O . THR A 1 71 ? 0.345 -5.227 -8.453 1 97.12 71 THR A O 1
ATOM 563 N N . VAL A 1 72 ? 1.493 -3.473 -7.691 1 98.06 72 VAL A N 1
ATOM 564 C CA . VAL A 1 72 ? 2.266 -4.328 -6.797 1 98.06 72 VAL A CA 1
ATOM 565 C C . VAL A 1 72 ? 1.345 -4.941 -5.746 1 98.06 72 VAL A C 1
ATOM 567 O O . VAL A 1 72 ? 1.499 -6.109 -5.379 1 98.06 72 VAL A O 1
ATOM 570 N N . VAL A 1 73 ? 0.357 -4.156 -5.234 1 98.5 73 VAL A N 1
ATOM 571 C CA . VAL A 1 73 ? -0.621 -4.699 -4.301 1 98.5 73 VAL A CA 1
ATOM 572 C C . VAL A 1 73 ? -1.377 -5.852 -4.953 1 98.5 73 VAL A C 1
ATOM 574 O O . VAL A 1 73 ? -1.566 -6.906 -4.34 1 98.5 73 VAL A O 1
ATOM 577 N N . THR A 1 74 ? -1.72 -5.695 -6.211 1 97.94 74 THR A N 1
ATOM 578 C CA . THR A 1 74 ? -2.434 -6.742 -6.93 1 97.94 74 THR A CA 1
ATOM 579 C C . THR A 1 74 ? -1.569 -7.992 -7.066 1 97.94 74 THR A C 1
ATOM 581 O O . THR A 1 74 ? -2.037 -9.109 -6.828 1 97.94 74 THR A O 1
ATOM 584 N N . VAL A 1 75 ? -0.311 -7.824 -7.418 1 98.31 75 VAL A N 1
ATOM 585 C CA . VAL A 1 75 ? 0.619 -8.938 -7.555 1 98.31 75 VAL A CA 1
ATOM 586 C C . VAL A 1 75 ? 0.713 -9.703 -6.234 1 98.31 75 VAL A C 1
ATOM 588 O O . VAL A 1 75 ? 0.598 -10.93 -6.207 1 98.31 75 VAL A O 1
ATOM 591 N N . ALA A 1 76 ? 0.866 -8.977 -5.199 1 98.62 76 ALA A N 1
ATOM 592 C CA . ALA A 1 76 ? 0.994 -9.586 -3.877 1 98.62 76 ALA A CA 1
ATOM 593 C C . ALA A 1 76 ? -0.269 -10.359 -3.506 1 98.62 76 ALA A C 1
ATOM 595 O O . ALA A 1 76 ? -0.19 -11.477 -2.992 1 98.62 76 ALA A O 1
ATOM 596 N N . GLU A 1 77 ? -1.377 -9.789 -3.777 1 98.44 77 GLU A N 1
ATOM 597 C CA . GLU A 1 77 ? -2.646 -10.406 -3.408 1 98.44 77 GLU A CA 1
ATOM 598 C C . GLU A 1 77 ? -2.914 -11.656 -4.242 1 98.44 77 GLU A C 1
ATOM 600 O O . GLU A 1 77 ? -3.492 -12.625 -3.75 1 98.44 77 GLU A O 1
ATOM 605 N N . ILE A 1 78 ? -2.531 -11.617 -5.48 1 97.69 78 ILE A N 1
ATOM 606 C CA . ILE A 1 78 ? -2.672 -12.797 -6.332 1 97.69 78 ILE A CA 1
ATOM 607 C C . ILE A 1 78 ? -1.862 -13.953 -5.746 1 97.69 78 ILE A C 1
ATOM 609 O O . ILE A 1 78 ? -2.371 -15.07 -5.613 1 97.69 78 ILE A O 1
ATOM 613 N N . LEU A 1 79 ? -0.669 -13.695 -5.367 1 98.31 79 LEU A N 1
ATOM 614 C CA . LEU A 1 79 ? 0.2 -14.734 -4.812 1 98.31 79 LEU A CA 1
ATOM 615 C C . LEU A 1 79 ? -0.353 -15.258 -3.494 1 98.31 79 LEU A C 1
ATOM 617 O O . LEU A 1 79 ? -0.369 -16.469 -3.262 1 98.31 79 LEU A O 1
ATOM 621 N N . LYS A 1 80 ? -0.862 -14.398 -2.707 1 98.06 80 LYS A N 1
ATOM 622 C CA . LYS A 1 80 ? -1.429 -14.781 -1.415 1 98.06 80 LYS A CA 1
ATOM 623 C C . LYS A 1 80 ? -2.705 -15.594 -1.593 1 98.06 80 LYS A C 1
ATOM 625 O O . LYS A 1 80 ? -2.871 -16.641 -0.96 1 98.06 80 LYS A O 1
ATOM 630 N N . ASN A 1 81 ? -3.5 -15.078 -2.418 1 96.31 81 ASN A N 1
ATOM 631 C CA . ASN A 1 81 ? -4.805 -15.703 -2.598 1 96.31 81 ASN A CA 1
ATOM 632 C C . ASN A 1 81 ? -4.684 -17.078 -3.254 1 96.31 81 ASN A C 1
ATOM 634 O O . ASN A 1 81 ? -5.551 -17.938 -3.072 1 96.31 81 ASN A O 1
ATOM 638 N N . ASN A 1 82 ? -3.643 -17.344 -3.984 1 96.5 82 ASN A N 1
ATOM 639 C CA . ASN A 1 82 ? -3.396 -18.625 -4.617 1 96.5 82 ASN A CA 1
ATOM 640 C C . ASN A 1 82 ? -2.656 -19.578 -3.682 1 96.5 82 ASN A C 1
ATOM 642 O O . ASN A 1 82 ? -2.293 -20.688 -4.078 1 96.5 82 ASN A O 1
ATOM 646 N N . GLY A 1 83 ? -2.379 -19.094 -2.512 1 97.38 83 GLY A N 1
ATOM 647 C CA . GLY A 1 83 ? -1.729 -19.922 -1.512 1 97.38 83 GLY A CA 1
ATOM 648 C C . GLY A 1 83 ? -0.228 -20.031 -1.707 1 97.38 83 GLY A C 1
ATOM 649 O O . GLY A 1 83 ? 0.418 -20.906 -1.126 1 97.38 83 GLY A O 1
ATOM 650 N N . LEU A 1 84 ? 0.358 -19.141 -2.477 1 98.06 84 LEU A N 1
ATOM 651 C CA . LEU A 1 84 ? 1.765 -19.266 -2.846 1 98.06 84 LEU A CA 1
ATOM 652 C C . LEU A 1 84 ? 2.643 -18.453 -1.897 1 98.06 84 LEU A C 1
ATOM 654 O O . LEU A 1 84 ? 3.836 -18.734 -1.759 1 98.06 84 LEU A O 1
ATOM 658 N N . ALA A 1 85 ? 2.035 -17.438 -1.244 1 98.5 85 ALA A N 1
ATOM 659 C CA . ALA A 1 85 ? 2.846 -16.531 -0.434 1 98.5 85 ALA A CA 1
ATOM 660 C C . ALA A 1 85 ? 2.064 -16.031 0.777 1 98.5 85 ALA A C 1
ATOM 662 O O . ALA A 1 85 ? 0.833 -16.094 0.8 1 98.5 85 ALA A O 1
ATOM 663 N N . THR A 1 86 ? 2.758 -15.602 1.81 1 98.31 86 THR A N 1
ATOM 664 C CA . THR A 1 86 ? 2.234 -14.867 2.955 1 98.31 86 THR A CA 1
ATOM 665 C C . THR A 1 86 ? 2.943 -13.523 3.104 1 98.31 86 THR A C 1
ATOM 667 O O . THR A 1 86 ? 4.141 -13.414 2.838 1 98.31 86 THR A O 1
ATOM 670 N N . GLU A 1 87 ? 2.178 -12.641 3.49 1 98.06 87 GLU A N 1
ATOM 671 C CA . GLU A 1 87 ? 2.723 -11.297 3.641 1 98.06 87 GLU A CA 1
ATOM 672 C C . GLU A 1 87 ? 3.469 -11.148 4.965 1 98.06 87 GLU A C 1
ATOM 674 O O . GLU A 1 87 ? 2.92 -11.438 6.027 1 98.06 87 GLU A O 1
ATOM 679 N N . LYS A 1 88 ? 4.707 -10.68 4.93 1 97.56 88 LYS A N 1
ATOM 680 C CA . LYS A 1 88 ? 5.512 -10.5 6.133 1 97.56 88 LYS A CA 1
ATOM 681 C C . LYS A 1 88 ? 5.512 -9.047 6.586 1 97.56 88 LYS A C 1
ATOM 683 O O . LYS A 1 88 ? 5.367 -8.758 7.777 1 97.56 88 LYS A O 1
ATOM 688 N N . LYS A 1 89 ? 5.676 -8.188 5.586 1 97.44 89 LYS A N 1
ATOM 689 C CA . LYS A 1 89 ? 5.832 -6.781 5.945 1 97.44 89 LYS A CA 1
ATOM 690 C C . LYS A 1 89 ? 5.422 -5.875 4.789 1 97.44 89 LYS A C 1
ATOM 692 O O . LYS A 1 89 ? 5.684 -6.184 3.627 1 97.44 89 LYS A O 1
ATOM 697 N N . ILE A 1 90 ? 4.805 -4.789 5.184 1 98.62 90 ILE A N 1
ATOM 698 C CA . ILE A 1 90 ? 4.516 -3.721 4.23 1 98.62 90 ILE A CA 1
ATOM 699 C C . ILE A 1 90 ? 5.09 -2.402 4.746 1 98.62 90 ILE A C 1
ATOM 701 O O . ILE A 1 90 ? 4.875 -2.031 5.902 1 98.62 90 ILE A O 1
ATOM 705 N N . LEU A 1 91 ? 5.809 -1.738 3.859 1 97.69 91 LEU A N 1
ATOM 706 C CA . LEU A 1 91 ? 6.371 -0.433 4.188 1 97.69 91 LEU A CA 1
ATOM 707 C C . LEU A 1 91 ? 5.98 0.605 3.141 1 97.69 91 LEU A C 1
ATOM 709 O O . LEU A 1 91 ? 6.004 0.321 1.939 1 97.69 91 LEU A O 1
ATOM 713 N N . THR A 1 92 ? 5.66 1.783 3.629 1 98.44 92 THR A N 1
ATOM 714 C CA . THR A 1 92 ? 5.367 2.887 2.721 1 98.44 92 THR A CA 1
ATOM 715 C C . THR A 1 92 ? 6.254 4.09 3.029 1 98.44 92 THR A C 1
ATOM 717 O O . THR A 1 92 ? 6.621 4.316 4.184 1 98.44 92 THR A O 1
ATOM 720 N N . SER A 1 93 ? 6.57 4.875 1.971 1 97.56 93 SER A N 1
ATOM 721 C CA . SER A 1 93 ? 7.387 6.078 2.09 1 97.56 93 SER A CA 1
ATOM 722 C C . SER A 1 93 ? 7.176 7.012 0.902 1 97.56 93 SER A C 1
ATOM 724 O O . SER A 1 93 ? 6.371 6.723 0.016 1 97.56 93 SER A O 1
ATOM 726 N N . THR A 1 94 ? 7.746 8.148 0.959 1 96.56 94 THR A N 1
ATOM 727 C CA . THR A 1 94 ? 7.855 9.039 -0.194 1 96.56 94 THR A CA 1
ATOM 728 C C . THR A 1 94 ? 9.32 9.25 -0.576 1 96.56 94 THR A C 1
ATOM 730 O O . THR A 1 94 ? 10.18 9.367 0.295 1 96.56 94 THR A O 1
ATOM 733 N N . ILE A 1 95 ? 9.5 9.25 -1.86 1 93.25 95 ILE A N 1
ATOM 734 C CA . ILE A 1 95 ? 10.867 9.445 -2.334 1 93.25 95 ILE A CA 1
ATOM 735 C C . ILE A 1 95 ? 10.922 10.672 -3.248 1 93.25 95 ILE A C 1
ATOM 737 O O . ILE A 1 95 ? 9.984 10.93 -4.008 1 93.25 95 ILE A O 1
ATOM 741 N N . GLY A 1 96 ? 12.031 11.422 -3 1 89.75 96 GLY A N 1
ATOM 742 C CA . GLY A 1 96 ? 12.281 12.523 -3.91 1 89.75 96 GLY A CA 1
ATOM 743 C C . GLY A 1 96 ? 12.906 12.086 -5.223 1 89.75 96 GLY A C 1
ATOM 744 O O . GLY A 1 96 ? 13.914 11.375 -5.23 1 89.75 96 GLY A O 1
ATOM 745 N N . THR A 1 97 ? 12.172 12.367 -6.273 1 83.06 97 THR A N 1
ATOM 746 C CA . THR A 1 97 ? 12.734 12.016 -7.578 1 83.06 97 THR A CA 1
ATOM 747 C C . THR A 1 97 ? 12.977 13.273 -8.414 1 83.06 97 THR A C 1
ATOM 749 O O . THR A 1 97 ? 12.188 14.219 -8.359 1 83.06 97 THR A O 1
ATOM 752 N N . LYS A 1 98 ? 14.141 13.273 -8.867 1 78.5 98 LYS A N 1
ATOM 753 C CA . LYS A 1 98 ? 14.461 14.414 -9.727 1 78.5 98 LYS A CA 1
ATOM 754 C C . LYS A 1 98 ? 13.672 14.359 -11.023 1 78.5 98 LYS A C 1
ATOM 756 O O . LYS A 1 98 ? 13.672 13.344 -11.719 1 78.5 98 LYS A O 1
ATOM 761 N N . ASP A 1 99 ? 12.758 15.211 -11.047 1 72.75 99 ASP A N 1
ATOM 762 C CA . ASP A 1 99 ? 12.047 15.328 -12.32 1 72.75 99 ASP A CA 1
ATOM 763 C C . ASP A 1 99 ? 12.758 16.312 -13.25 1 72.75 99 ASP A C 1
ATOM 765 O O . ASP A 1 99 ? 12.688 17.516 -13.055 1 72.75 99 ASP A O 1
ATOM 769 N N . GLU A 1 100 ? 13.43 15.781 -14.109 1 68.62 100 GLU A N 1
ATOM 770 C CA . GLU A 1 100 ? 14.195 16.609 -15.031 1 68.62 100 GLU A CA 1
ATOM 771 C C . GLU A 1 100 ? 13.281 17.547 -15.82 1 68.62 100 GLU A C 1
ATOM 773 O O . GLU A 1 100 ? 13.641 18.703 -16.094 1 68.62 100 GLU A O 1
ATOM 778 N N . ALA A 1 101 ? 12.195 17.062 -16.141 1 65.75 101 ALA A N 1
ATOM 779 C CA . ALA A 1 101 ? 11.289 17.875 -16.969 1 65.75 101 ALA A CA 1
ATOM 780 C C . ALA A 1 101 ? 10.758 19.062 -16.172 1 65.75 101 ALA A C 1
ATOM 782 O O . ALA A 1 101 ? 10.5 20.125 -16.734 1 65.75 101 ALA A O 1
ATOM 783 N N . LYS A 1 102 ? 10.664 18.938 -14.953 1 64.88 102 LYS A N 1
ATOM 784 C CA . LYS A 1 102 ? 10.031 19.969 -14.133 1 64.88 102 LYS A CA 1
ATOM 785 C C . LYS A 1 102 ? 11.07 20.766 -13.352 1 64.88 102 LYS A C 1
ATOM 787 O O . LYS A 1 102 ? 10.766 21.828 -12.805 1 64.88 102 LYS A O 1
ATOM 792 N N . GLY A 1 103 ? 12.18 20.328 -13.531 1 67.94 103 GLY A N 1
ATOM 793 C CA . GLY A 1 103 ? 13.258 21.016 -12.828 1 67.94 103 GLY A CA 1
ATOM 794 C C . GLY A 1 103 ? 13.094 21 -11.32 1 67.94 103 GLY A C 1
ATOM 795 O O . GLY A 1 103 ? 13.742 21.766 -10.617 1 67.94 103 GLY A O 1
ATOM 796 N N . ARG A 1 104 ? 11.984 20.406 -10.828 1 78.06 104 ARG A N 1
ATOM 797 C CA . ARG A 1 104 ? 11.758 20.422 -9.383 1 78.06 104 ARG A CA 1
ATOM 798 C C . ARG A 1 104 ? 11.758 19 -8.82 1 78.06 104 ARG A C 1
ATOM 800 O O . ARG A 1 104 ? 11.625 18.031 -9.562 1 78.06 104 ARG A O 1
ATOM 807 N N . LEU A 1 105 ? 12.133 18.938 -7.574 1 80.31 105 LEU A N 1
ATOM 808 C CA . LEU A 1 105 ? 12.07 17.672 -6.832 1 80.31 105 LEU A CA 1
ATOM 809 C C . LEU A 1 105 ? 10.625 17.281 -6.562 1 80.31 105 LEU A C 1
ATOM 811 O O . LEU A 1 105 ? 9.852 18.062 -6.008 1 80.31 105 LEU A O 1
ATOM 815 N N . VAL A 1 106 ? 10.281 16.141 -7.242 1 84.69 106 VAL A N 1
ATOM 816 C CA . VAL A 1 106 ? 8.922 15.648 -7.043 1 84.69 106 VAL A CA 1
ATOM 817 C C . VAL A 1 106 ? 8.945 14.469 -6.066 1 84.69 106 VAL A C 1
ATOM 819 O O . VAL A 1 106 ? 9.82 13.609 -6.137 1 84.69 106 VAL A O 1
ATOM 822 N N . ARG A 1 107 ? 8.094 14.555 -5.113 1 90.75 107 ARG A N 1
ATOM 823 C CA . ARG A 1 107 ? 7.977 13.461 -4.156 1 90.75 107 ARG A CA 1
ATOM 824 C C . ARG A 1 107 ? 6.973 12.414 -4.641 1 90.75 107 ARG A C 1
ATOM 826 O O . ARG A 1 107 ? 5.855 12.758 -5.031 1 90.75 107 ARG A O 1
ATOM 833 N N . LYS A 1 108 ? 7.402 11.141 -4.711 1 94.5 108 LYS A N 1
ATOM 834 C CA . LYS A 1 108 ? 6.547 10.039 -5.145 1 94.5 108 LYS A CA 1
ATOM 835 C C . LYS A 1 108 ? 6.34 9.031 -4.016 1 94.5 108 LYS A C 1
ATOM 837 O O . LYS A 1 108 ? 7.273 8.727 -3.271 1 94.5 108 LYS A O 1
ATOM 842 N N . ALA A 1 109 ? 5.137 8.586 -4.043 1 97.06 109 ALA A N 1
ATOM 843 C CA . ALA A 1 109 ? 4.824 7.52 -3.094 1 97.06 109 ALA A CA 1
ATOM 844 C C . ALA A 1 109 ? 5.562 6.234 -3.449 1 97.06 109 ALA A C 1
ATOM 846 O O . ALA A 1 109 ? 5.711 5.898 -4.625 1 97.06 109 ALA A O 1
ATOM 847 N N . LYS A 1 110 ? 6.016 5.516 -2.428 1 97.69 110 LYS A N 1
ATOM 848 C CA . LYS A 1 110 ? 6.676 4.223 -2.576 1 97.69 110 LYS A CA 1
ATOM 849 C C . LYS A 1 110 ? 6.09 3.191 -1.615 1 97.69 110 LYS A C 1
ATOM 851 O O . LYS A 1 110 ? 5.832 3.496 -0.449 1 97.69 110 LYS A O 1
ATOM 856 N N . ILE A 1 111 ? 5.965 1.981 -2.129 1 98.5 111 ILE A N 1
ATOM 857 C CA . ILE A 1 111 ? 5.578 0.872 -1.264 1 98.5 111 ILE A CA 1
ATOM 858 C C . ILE A 1 111 ? 6.562 -0.281 -1.429 1 98.5 111 ILE A C 1
ATOM 860 O O . ILE A 1 111 ? 7.09 -0.504 -2.521 1 98.5 111 ILE A O 1
ATOM 864 N N . GLU A 1 112 ? 6.836 -0.925 -0.409 1 98.5 112 GLU A N 1
ATOM 865 C CA . GLU A 1 112 ? 7.613 -2.16 -0.369 1 98.5 112 GLU A CA 1
ATOM 866 C C . GLU A 1 112 ? 6.863 -3.262 0.371 1 98.5 112 GLU A C 1
ATOM 868 O O . GLU A 1 112 ? 6.426 -3.068 1.509 1 98.5 112 GLU A O 1
ATOM 873 N N . ILE A 1 113 ? 6.691 -4.367 -0.303 1 98.62 113 ILE A N 1
ATOM 874 C CA . ILE A 1 113 ? 6.004 -5.508 0.285 1 98.62 113 ILE A CA 1
ATOM 875 C C . ILE A 1 113 ? 6.945 -6.711 0.337 1 98.62 113 ILE A C 1
ATOM 877 O O . ILE A 1 113 ? 7.457 -7.148 -0.695 1 98.62 113 ILE A O 1
ATOM 881 N N . LEU A 1 114 ? 7.152 -7.215 1.511 1 98.56 114 LEU A N 1
ATOM 882 C CA . LEU A 1 114 ? 7.938 -8.43 1.68 1 98.56 114 LEU A CA 1
ATOM 883 C C . LEU A 1 114 ? 7.031 -9.656 1.795 1 98.56 114 LEU A C 1
ATOM 885 O O . LEU A 1 114 ? 6.215 -9.742 2.717 1 98.56 114 LEU A O 1
ATOM 889 N N . LEU A 1 115 ? 7.215 -10.578 0.907 1 98.62 115 LEU A N 1
ATOM 890 C CA . LEU A 1 115 ? 6.434 -11.812 0.893 1 98.62 115 LEU A CA 1
ATOM 891 C C . LEU A 1 115 ? 7.309 -13.008 1.248 1 98.62 115 LEU A C 1
ATOM 893 O O . LEU A 1 115 ? 8.484 -13.055 0.891 1 98.62 115 LEU A O 1
ATOM 897 N N . CYS A 1 116 ? 6.691 -13.93 1.863 1 98.38 116 CYS A N 1
ATOM 898 C CA . CYS A 1 116 ? 7.348 -15.188 2.188 1 98.38 116 CYS A CA 1
ATOM 899 C C . CYS A 1 116 ? 6.691 -16.344 1.454 1 98.38 116 CYS A C 1
ATOM 901 O O . CYS A 1 116 ? 5.465 -16.422 1.363 1 98.38 116 CYS A O 1
ATOM 903 N N . LYS A 1 117 ? 7.508 -17.156 1.039 1 96.69 117 LYS A N 1
ATOM 904 C CA . LYS A 1 117 ? 7.02 -18.375 0.384 1 96.69 117 LYS A CA 1
ATOM 905 C C . LYS A 1 117 ? 6.141 -19.188 1.326 1 96.69 117 LYS A C 1
ATOM 907 O O . LYS A 1 117 ? 6.492 -19.391 2.49 1 96.69 117 LYS A O 1
ATOM 912 N N . SER A 1 118 ? 5.02 -19.625 0.782 1 97.31 118 SER A N 1
ATOM 913 C CA . SER A 1 118 ? 4.117 -20.406 1.617 1 97.31 118 SER A CA 1
ATOM 914 C C . SER A 1 118 ? 4.586 -21.859 1.725 1 97.31 118 SER A C 1
ATOM 916 O O . SER A 1 118 ? 5.367 -22.328 0.894 1 97.31 118 SER A O 1
ATOM 918 N N . GLU A 1 119 ? 4.078 -22.625 2.699 1 95.31 119 GLU A N 1
ATOM 919 C CA . GLU A 1 119 ? 4.406 -24.031 2.871 1 95.31 119 GLU A CA 1
ATOM 920 C C . GLU A 1 119 ? 3.879 -24.875 1.708 1 95.31 119 GLU A C 1
ATOM 922 O O . GLU A 1 119 ? 4.426 -25.938 1.399 1 95.31 119 GLU A O 1
ATOM 927 N N . ASN A 1 120 ? 2.855 -24.406 1.066 1 94.94 120 ASN A N 1
ATOM 928 C CA . ASN A 1 120 ? 2.205 -25.141 -0.016 1 94.94 120 ASN A CA 1
ATOM 929 C C . ASN A 1 120 ? 2.775 -24.75 -1.377 1 94.94 120 ASN A C 1
ATOM 931 O O . ASN A 1 120 ? 2.357 -25.281 -2.404 1 94.94 120 ASN A O 1
ATOM 935 N N . PHE A 1 121 ? 3.676 -23.922 -1.393 1 97.19 121 PHE A N 1
ATOM 936 C CA . PHE A 1 121 ? 4.18 -23.359 -2.637 1 97.19 121 PHE A CA 1
ATOM 937 C C . PHE A 1 121 ? 4.629 -24.453 -3.59 1 97.19 121 PHE A C 1
ATOM 939 O O . PHE A 1 121 ? 4.152 -24.531 -4.727 1 97.19 121 PHE A O 1
ATOM 946 N N . ASN A 1 122 ? 5.457 -25.328 -3.064 1 95.06 122 ASN A N 1
ATOM 947 C CA . ASN A 1 122 ? 6.051 -26.359 -3.91 1 95.06 122 ASN A CA 1
ATOM 948 C C . ASN A 1 122 ? 5.004 -27.344 -4.418 1 95.06 122 ASN A C 1
ATOM 950 O O . ASN A 1 122 ? 5.059 -27.781 -5.57 1 95.06 122 ASN A O 1
ATOM 954 N N . SER A 1 123 ? 4.133 -27.656 -3.576 1 94.38 123 SER A N 1
ATOM 955 C CA . SER A 1 123 ? 3.068 -28.578 -3.975 1 94.38 123 SER A CA 1
ATOM 956 C C . SER A 1 123 ? 2.207 -27.984 -5.078 1 94.38 123 SER A C 1
ATOM 958 O O . SER A 1 123 ? 1.851 -28.672 -6.039 1 94.38 123 SER A O 1
ATOM 960 N N . ILE A 1 124 ? 1.927 -26.703 -4.949 1 94.12 124 ILE A N 1
ATOM 961 C CA . ILE A 1 124 ? 1.078 -26.016 -5.914 1 94.12 124 ILE A CA 1
ATOM 962 C C . ILE A 1 124 ? 1.83 -25.844 -7.234 1 94.12 124 ILE A C 1
ATOM 964 O O . ILE A 1 124 ? 1.274 -26.094 -8.305 1 94.12 124 ILE A O 1
ATOM 968 N N . MET A 1 125 ? 3.049 -25.5 -7.117 1 93.62 125 MET A N 1
ATOM 969 C CA . MET A 1 125 ? 3.861 -25.219 -8.297 1 93.62 125 MET A CA 1
ATOM 970 C C . MET A 1 125 ? 4.137 -26.5 -9.086 1 93.62 125 MET A C 1
ATOM 972 O O . MET A 1 125 ? 4.23 -26.469 -10.312 1 93.62 125 MET A O 1
ATOM 976 N N . SER A 1 126 ? 4.324 -27.672 -8.477 1 89.44 126 SER A N 1
ATOM 977 C CA . SER A 1 126 ? 4.605 -28.953 -9.117 1 89.44 126 SER A CA 1
ATOM 978 C C . SER A 1 126 ? 3.363 -29.5 -9.812 1 89.44 126 SER A C 1
ATOM 980 O O . SER A 1 126 ? 3.469 -30.219 -10.82 1 89.44 126 SER A O 1
ATOM 982 N N . SER A 1 127 ? 2.236 -29.297 -9.25 1 80.06 127 SER A N 1
ATOM 983 C CA . SER A 1 127 ? 0.997 -29.781 -9.836 1 80.06 127 SER A CA 1
ATOM 984 C C . SER A 1 127 ? 0.665 -29.047 -11.133 1 80.06 127 SER A C 1
ATOM 986 O O . SER A 1 127 ? 0.093 -29.641 -12.055 1 80.06 127 SER A O 1
ATOM 988 N N . LYS A 1 128 ? 0.974 -27.859 -11.258 1 66.81 128 LYS A N 1
ATOM 989 C CA . LYS A 1 128 ? 0.682 -27.047 -12.438 1 66.81 128 LYS A CA 1
ATOM 990 C C . LYS A 1 128 ? 1.628 -27.391 -13.586 1 66.81 128 LYS A C 1
ATOM 992 O O . LYS A 1 128 ? 1.264 -27.266 -14.758 1 66.81 128 LYS A O 1
ATOM 997 N N . LYS A 1 129 ? 2.777 -27.828 -13.359 1 59.62 129 LYS A N 1
ATOM 998 C CA . LYS A 1 129 ? 3.693 -28.281 -14.398 1 59.62 129 LYS A CA 1
ATOM 999 C C . LYS A 1 129 ? 3.152 -29.531 -15.102 1 59.62 129 LYS A C 1
ATOM 1001 O O . LYS A 1 129 ? 3.316 -29.688 -16.312 1 59.62 129 LYS A O 1
ATOM 1006 N N . SER A 1 130 ? 2.482 -30.344 -14.344 1 50.53 130 SER A N 1
ATOM 1007 C CA . SER A 1 130 ? 2.059 -31.609 -14.922 1 50.53 130 SER A CA 1
ATOM 1008 C C . SER A 1 130 ? 0.865 -31.422 -15.852 1 50.53 130 SER A C 1
ATOM 1010 O O . SER A 1 130 ? 0.574 -32.281 -16.672 1 50.53 130 SER A O 1
ATOM 1012 N N . GLU A 1 131 ? 0.117 -30.422 -15.508 1 49.75 131 GLU A N 1
ATOM 1013 C CA . GLU A 1 131 ? -1.114 -30.375 -16.297 1 49.75 131 GLU A CA 1
ATOM 1014 C C . GLU A 1 131 ? -0.879 -29.734 -17.656 1 49.75 131 GLU A C 1
ATOM 1016 O O . GLU A 1 131 ? -1.823 -29.531 -18.422 1 49.75 131 GLU A O 1
ATOM 1021 N N . ARG A 1 132 ? 0.344 -29.188 -17.906 1 49.62 132 ARG A N 1
ATOM 1022 C CA . ARG A 1 132 ? 0.476 -28.703 -19.266 1 49.62 132 ARG A CA 1
ATOM 1023 C C . ARG A 1 132 ? 0.353 -29.828 -20.281 1 49.62 132 ARG A C 1
ATOM 1025 O O . ARG A 1 132 ? 1.042 -30.844 -20.156 1 49.62 132 ARG A O 1
ATOM 1032 N N . PRO A 1 133 ? -0.779 -29.984 -20.812 1 49.56 133 PRO A N 1
ATOM 1033 C CA . PRO A 1 133 ? -0.937 -31.078 -21.781 1 49.56 133 PRO A CA 1
ATOM 1034 C C . PRO A 1 133 ? 0.268 -31.234 -22.703 1 49.56 133 PRO A C 1
ATOM 1036 O O . PRO A 1 133 ? 0.809 -30.234 -23.188 1 49.56 133 PRO A O 1
ATOM 1039 N N . LYS A 1 134 ? 1.138 -32.219 -22.453 1 47.12 134 LYS A N 1
ATOM 1040 C CA . LYS A 1 134 ? 2.148 -32.594 -23.453 1 47.12 134 LYS A CA 1
ATOM 1041 C C . LYS A 1 134 ? 1.635 -32.375 -24.859 1 47.12 134 LYS A C 1
ATOM 1043 O O . LYS A 1 134 ? 0.486 -32.688 -25.172 1 47.12 134 LYS A O 1
ATOM 1048 N N . PRO A 1 135 ? 2.176 -31.391 -25.547 1 50.78 135 PRO A N 1
ATOM 1049 C CA . PRO A 1 135 ? 1.725 -31.281 -26.922 1 50.78 135 PRO A CA 1
ATOM 1050 C C . PRO A 1 135 ? 1.462 -32.625 -27.578 1 50.78 135 PRO A C 1
ATOM 1052 O O . PRO A 1 135 ? 2.104 -33.625 -27.219 1 50.78 135 PRO A O 1
ATOM 1055 N N . PRO A 1 136 ? 0.281 -32.844 -27.969 1 49.28 136 PRO A N 1
ATOM 1056 C CA . PRO A 1 136 ? 0.027 -34.125 -28.656 1 49.28 136 PRO A CA 1
ATOM 1057 C C . PRO A 1 136 ? 1.197 -34.562 -29.531 1 49.28 136 PRO A C 1
ATOM 1059 O O . PRO A 1 136 ? 1.835 -33.719 -30.172 1 49.28 136 PRO A O 1
ATOM 1062 N N . ALA A 1 137 ? 1.977 -35.562 -29.094 1 46.44 137 ALA A N 1
ATOM 1063 C CA . ALA A 1 137 ? 3.012 -36.188 -29.922 1 46.44 137 ALA A CA 1
ATOM 1064 C C . ALA A 1 137 ? 2.652 -36.125 -31.391 1 46.44 137 ALA A C 1
ATOM 1066 O O . ALA A 1 137 ? 1.542 -36.469 -31.797 1 46.44 137 ALA A O 1
ATOM 1067 N N . GLU A 1 138 ? 3.105 -35.094 -32.125 1 44.06 138 GLU A N 1
ATOM 1068 C CA . GLU A 1 138 ? 2.973 -35 -33.562 1 44.06 138 GLU A CA 1
ATOM 1069 C C . GLU A 1 138 ? 3.074 -36.375 -34.188 1 44.06 138 GLU A C 1
ATOM 1071 O O . GLU A 1 138 ? 4.055 -37.094 -34 1 44.06 138 GLU A O 1
ATOM 1076 N N . GLU A 1 139 ? 2.006 -37.125 -34.312 1 44.25 139 GLU A N 1
ATOM 1077 C CA . GLU A 1 139 ? 2 -38.312 -35.156 1 44.25 139 GLU A CA 1
ATOM 1078 C C . GLU A 1 139 ? 2.779 -38.062 -36.469 1 44.25 139 GLU A C 1
ATOM 1080 O O . GLU A 1 139 ? 2.51 -37.094 -37.156 1 44.25 139 GLU A O 1
ATOM 1085 N N . GLU A 1 140 ? 4.125 -38.344 -36.469 1 43.88 140 GLU A N 1
ATOM 1086 C CA . GLU A 1 140 ? 4.953 -38.406 -37.656 1 43.88 140 GLU A CA 1
ATOM 1087 C C . GLU A 1 140 ? 4.188 -39 -38.844 1 43.88 140 GLU A C 1
ATOM 1089 O O . GLU A 1 140 ? 3.734 -40.156 -38.75 1 43.88 140 GLU A O 1
ATOM 1094 N N . ILE A 1 141 ? 3.377 -38.219 -39.562 1 44.12 141 ILE A N 1
ATOM 1095 C CA . ILE A 1 141 ? 2.82 -38.719 -40.812 1 44.12 141 ILE A CA 1
ATOM 1096 C C . ILE A 1 141 ? 3.939 -39.281 -41.688 1 44.12 141 ILE A C 1
ATOM 1098 O O . ILE A 1 141 ? 4.848 -38.562 -42.094 1 44.12 141 ILE A O 1
ATOM 1102 N N . LYS A 1 142 ? 4.34 -40.531 -41.531 1 45.53 142 LYS A N 1
ATOM 1103 C CA . LYS A 1 142 ? 5.094 -41.312 -42.531 1 45.53 142 LYS A CA 1
ATOM 1104 C C . LYS A 1 142 ? 4.488 -41.125 -43.906 1 45.53 142 LYS A C 1
ATOM 1106 O O . LYS A 1 142 ? 3.369 -41.562 -44.156 1 45.53 142 LYS A O 1
ATOM 1111 N N . VAL A 1 143 ? 4.934 -39.938 -44.594 1 39.72 143 VAL A N 1
ATOM 1112 C CA . VAL A 1 143 ? 4.785 -40 -46.031 1 39.72 143 VAL A CA 1
ATOM 1113 C C . VAL A 1 143 ? 5.883 -40.875 -46.625 1 39.72 143 VAL A C 1
ATOM 1115 O O . VAL A 1 143 ? 6.988 -40.969 -46.094 1 39.72 143 VAL A O 1
ATOM 1118 N N . MET B 1 1 ? -31.906 -45.469 -0.49 1 27.94 1 MET B N 1
ATOM 1119 C CA . MET B 1 1 ? -30.641 -45 -1.029 1 27.94 1 MET B CA 1
ATOM 1120 C C . MET B 1 1 ? -30.531 -43.469 -0.908 1 27.94 1 MET B C 1
ATOM 1122 O O . MET B 1 1 ? -31.297 -42.75 -1.53 1 27.94 1 MET B O 1
ATOM 1126 N N . GLN B 1 2 ? -30.297 -42.969 0.297 1 29.86 2 GLN B N 1
ATOM 1127 C CA . GLN B 1 2 ? -30.328 -41.594 0.812 1 29.86 2 GLN B CA 1
ATOM 1128 C C . GLN B 1 2 ? -29.234 -40.75 0.181 1 29.86 2 GLN B C 1
ATOM 1130 O O . GLN B 1 2 ? -28.062 -41.125 0.201 1 29.86 2 GLN B O 1
ATOM 1135 N N . ALA B 1 3 ? -29.562 -39.938 -0.912 1 32.25 3 ALA B N 1
ATOM 1136 C CA . ALA B 1 3 ? -28.75 -39.031 -1.712 1 32.25 3 ALA B CA 1
ATOM 1137 C C . ALA B 1 3 ? -27.953 -38.094 -0.822 1 32.25 3 ALA B C 1
ATOM 1139 O O . ALA B 1 3 ? -28.5 -37.438 0.068 1 32.25 3 ALA B O 1
ATOM 1140 N N . MET B 1 4 ? -26.672 -38.469 -0.557 1 31.78 4 MET B N 1
ATOM 1141 C CA . MET B 1 4 ? -25.719 -37.688 0.222 1 31.78 4 MET B CA 1
ATOM 1142 C C . MET B 1 4 ? -25.5 -36.312 -0.391 1 31.78 4 MET B C 1
ATOM 1144 O O . MET B 1 4 ? -25.172 -36.188 -1.572 1 31.78 4 MET B O 1
ATOM 1148 N N . ARG B 1 5 ? -26.391 -35.312 0.055 1 38.03 5 ARG B N 1
ATOM 1149 C CA . ARG B 1 5 ? -26.328 -33.906 -0.341 1 38.03 5 ARG B CA 1
ATOM 1150 C C . ARG B 1 5 ? -24.891 -33.406 -0.309 1 38.03 5 ARG B C 1
ATOM 1152 O O . ARG B 1 5 ? -24.141 -33.688 0.641 1 38.03 5 ARG B O 1
ATOM 1159 N N . PRO B 1 6 ? -24.297 -33.094 -1.527 1 33.12 6 PRO B N 1
ATOM 1160 C CA . PRO B 1 6 ? -22.906 -32.656 -1.661 1 33.12 6 PRO B CA 1
ATOM 1161 C C . PRO B 1 6 ? -22.547 -31.547 -0.691 1 33.12 6 PRO B C 1
ATOM 1163 O O . PRO B 1 6 ? -23.328 -30.594 -0.512 1 33.12 6 PRO B O 1
ATOM 1166 N N . ALA B 1 7 ? -21.719 -31.828 0.326 1 34.81 7 ALA B N 1
ATOM 1167 C CA . ALA B 1 7 ? -21.141 -31 1.38 1 34.81 7 ALA B CA 1
ATOM 1168 C C . ALA B 1 7 ? -20.453 -29.781 0.793 1 34.81 7 ALA B C 1
ATOM 1170 O O . ALA B 1 7 ? -19.906 -28.953 1.531 1 34.81 7 ALA B O 1
ATOM 1171 N N . ALA B 1 8 ? -20.203 -29.844 -0.526 1 34.69 8 ALA B N 1
ATOM 1172 C CA . ALA B 1 8 ? -19.266 -28.828 -0.985 1 34.69 8 ALA B CA 1
ATOM 1173 C C . ALA B 1 8 ? -19.891 -27.438 -0.978 1 34.69 8 ALA B C 1
ATOM 1175 O O . ALA B 1 8 ? -19.219 -26.438 -1.268 1 34.69 8 ALA B O 1
ATOM 1176 N N . GLU B 1 9 ? -21.25 -27.328 -0.896 1 35.38 9 GLU B N 1
ATOM 1177 C CA . GLU B 1 9 ? -21.844 -26 -0.961 1 35.38 9 GLU B CA 1
ATOM 1178 C C . GLU B 1 9 ? -21.469 -25.156 0.254 1 35.38 9 GLU B C 1
ATOM 1180 O O . GLU B 1 9 ? -21.734 -23.953 0.287 1 35.38 9 GLU B O 1
ATOM 1185 N N . GLY B 1 10 ? -21.141 -25.875 1.325 1 32.72 10 GLY B N 1
ATOM 1186 C CA . GLY B 1 10 ? -21.031 -25.109 2.557 1 32.72 10 GLY B CA 1
ATOM 1187 C C . GLY B 1 10 ? -19.828 -24.188 2.59 1 32.72 10 GLY B C 1
ATOM 1188 O O . GLY B 1 10 ? -19.844 -23.156 3.244 1 32.72 10 GLY B O 1
ATOM 1189 N N . GLU B 1 11 ? -18.656 -24.734 2.076 1 36 11 GLU B N 1
ATOM 1190 C CA . GLU B 1 11 ? -17.484 -23.891 2.236 1 36 11 GLU B CA 1
ATOM 1191 C C . GLU B 1 11 ? -17.531 -22.688 1.292 1 36 11 GLU B C 1
ATOM 1193 O O . GLU B 1 11 ? -16.844 -21.688 1.509 1 36 11 GLU B O 1
ATOM 1198 N N . ALA B 1 12 ? -18.109 -22.75 0.146 1 37.69 12 ALA B N 1
ATOM 1199 C CA . ALA B 1 12 ? -18.234 -21.625 -0.762 1 37.69 12 ALA B CA 1
ATOM 1200 C C . ALA B 1 12 ? -19.172 -20.562 -0.181 1 37.69 12 ALA B C 1
ATOM 1202 O O . ALA B 1 12 ? -18.953 -19.359 -0.385 1 37.69 12 ALA B O 1
ATOM 1203 N N . GLN B 1 13 ? -20.25 -20.953 0.51 1 33.03 13 GLN B N 1
ATOM 1204 C CA . GLN B 1 13 ? -21.172 -19.984 1.101 1 33.03 13 GLN B CA 1
ATOM 1205 C C . GLN B 1 13 ? -20.484 -19.188 2.207 1 33.03 13 GLN B C 1
ATOM 1207 O O . GLN B 1 13 ? -20.859 -18.031 2.471 1 33.03 13 GLN B O 1
ATOM 1212 N N . GLU B 1 14 ? -19.609 -19.891 2.93 1 33.62 14 GLU B N 1
ATOM 1213 C CA . GLU B 1 14 ? -18.953 -19.156 4 1 33.62 14 GLU B CA 1
ATOM 1214 C C . GLU B 1 14 ? -17.984 -18.109 3.443 1 33.62 14 GLU B C 1
ATOM 1216 O O . GLU B 1 14 ? -17.812 -17.047 4.035 1 33.62 14 GLU B O 1
ATOM 1221 N N . GLN B 1 15 ? -17.328 -18.375 2.355 1 36.53 15 GLN B N 1
ATOM 1222 C CA . GLN B 1 15 ? -16.5 -17.328 1.757 1 36.53 15 GLN B CA 1
ATOM 1223 C C . GLN B 1 15 ? -17.359 -16.219 1.168 1 36.53 15 GLN B C 1
ATOM 1225 O O . GLN B 1 15 ? -16.922 -15.078 1.063 1 36.53 15 GLN B O 1
ATOM 1230 N N . ALA B 1 16 ? -18.484 -16.484 0.604 1 36 16 ALA B N 1
ATOM 1231 C CA . ALA B 1 16 ? -19.375 -15.453 0.094 1 36 16 ALA B CA 1
ATOM 1232 C C . ALA B 1 16 ? -19.984 -14.641 1.235 1 36 16 ALA B C 1
ATOM 1234 O O . ALA B 1 16 ? -20.219 -13.438 1.097 1 36 16 ALA B O 1
ATOM 1235 N N . VAL B 1 17 ? -20.438 -15.32 2.324 1 35.44 17 VAL B N 1
ATOM 1236 C CA . VAL B 1 17 ? -20.984 -14.609 3.471 1 35.44 17 V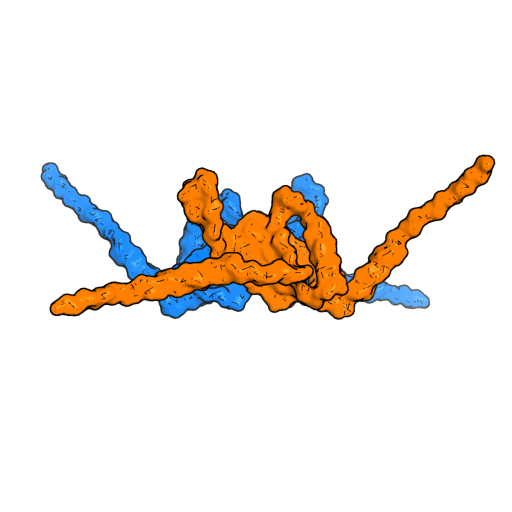AL B CA 1
ATOM 1237 C C . VAL B 1 17 ? -19.922 -13.703 4.078 1 35.44 17 VAL B C 1
ATOM 1239 O O . VAL B 1 17 ? -20.25 -12.758 4.805 1 35.44 17 VAL B O 1
ATOM 1242 N N . ARG B 1 18 ? -18.578 -14.125 4.074 1 34 18 ARG B N 1
ATOM 1243 C CA . ARG B 1 18 ? -17.562 -13.195 4.547 1 34 18 ARG B CA 1
ATOM 1244 C C . ARG B 1 18 ? -17.406 -12.016 3.592 1 34 18 ARG B C 1
ATOM 1246 O O . ARG B 1 18 ? -17.078 -10.906 4.016 1 34 18 ARG B O 1
ATOM 1253 N N . ALA B 1 19 ? -17.641 -12.234 2.291 1 33.72 19 ALA B N 1
ATOM 1254 C CA . ALA B 1 19 ? -17.594 -11.094 1.374 1 33.72 19 ALA B CA 1
ATOM 1255 C C . ALA B 1 19 ? -18.766 -10.148 1.604 1 33.72 19 ALA B C 1
ATOM 1257 O O . ALA B 1 19 ? -18.625 -8.93 1.487 1 33.72 19 ALA B O 1
ATOM 1258 N N . GLU B 1 20 ? -20.016 -10.664 1.604 1 29.52 20 GLU B N 1
ATOM 1259 C CA . GLU B 1 20 ? -21.141 -9.781 1.876 1 29.52 20 GLU B CA 1
ATOM 1260 C C . GLU B 1 20 ? -21 -9.102 3.23 1 29.52 20 GLU B C 1
ATOM 1262 O O . GLU B 1 20 ? -21.484 -7.984 3.424 1 29.52 20 GLU B O 1
ATOM 1267 N N . ALA B 1 21 ? -20.672 -9.977 4.266 1 32.06 21 ALA B N 1
ATOM 1268 C CA . ALA B 1 21 ? -20.484 -9.297 5.547 1 32.06 21 ALA B CA 1
ATOM 1269 C C . ALA B 1 21 ? -19.391 -8.25 5.457 1 32.06 21 ALA B C 1
ATOM 1271 O O . ALA B 1 21 ? -19.344 -7.309 6.254 1 32.06 21 ALA B O 1
ATOM 1272 N N . ASP B 1 22 ? -18.344 -8.523 4.613 1 33 22 ASP B N 1
ATOM 1273 C CA . ASP B 1 22 ? -17.344 -7.473 4.43 1 33 22 ASP B CA 1
ATOM 1274 C C . ASP B 1 22 ? -17.953 -6.266 3.711 1 33 22 ASP B C 1
ATOM 1276 O O . ASP B 1 22 ? -17.438 -5.148 3.836 1 33 22 ASP B O 1
ATOM 1280 N N . GLU B 1 23 ? -18.875 -6.453 2.738 1 32.5 23 GLU B N 1
ATOM 1281 C CA . GLU B 1 23 ? -19.562 -5.32 2.131 1 32.5 23 GLU B CA 1
ATOM 1282 C C . GLU B 1 23 ? -20.422 -4.582 3.154 1 32.5 23 GLU B C 1
ATOM 1284 O O . GLU B 1 23 ? -20.562 -3.359 3.096 1 32.5 23 GLU B O 1
ATOM 1289 N N . VAL B 1 24 ? -21.453 -5.34 3.805 1 30.95 24 VAL B N 1
ATOM 1290 C CA . VAL B 1 24 ? -22.484 -4.742 4.652 1 30.95 24 VAL B CA 1
ATOM 1291 C C . VAL B 1 24 ? -21.859 -4.246 5.953 1 30.95 24 VAL B C 1
ATOM 1293 O O . VAL B 1 24 ? -22.562 -3.867 6.887 1 30.95 24 VAL B O 1
ATOM 1296 N N . LYS B 1 25 ? -20.953 -4.953 6.652 1 31.27 25 LYS B N 1
ATOM 1297 C CA . LYS B 1 25 ? -20.688 -4.055 7.773 1 31.27 25 LYS B CA 1
ATOM 1298 C C . LYS B 1 25 ? -20.547 -2.611 7.301 1 31.27 25 LYS B C 1
ATOM 1300 O O . LYS B 1 25 ? -19.547 -2.248 6.688 1 31.27 25 LYS B O 1
ATOM 1305 N N . ARG B 1 26 ? -21.547 -2.029 6.672 1 32.34 26 ARG B N 1
ATOM 1306 C CA . ARG B 1 26 ? -21.859 -0.618 6.863 1 32.34 26 ARG B CA 1
ATOM 1307 C C . ARG B 1 26 ? -21.172 -0.065 8.109 1 32.34 26 ARG B C 1
ATOM 1309 O O . ARG B 1 26 ? -21.734 -0.101 9.203 1 32.34 26 ARG B O 1
ATOM 1316 N N . GLU B 1 27 ? -20.047 -0.757 8.422 1 36 27 GLU B N 1
ATOM 1317 C CA . GLU B 1 27 ? -19.453 -0.168 9.609 1 36 27 GLU B CA 1
ATOM 1318 C C . GLU B 1 27 ? -19.797 1.312 9.734 1 36 27 GLU B C 1
ATOM 1320 O O . GLU B 1 27 ? -19.812 2.035 8.734 1 36 27 GLU B O 1
ATOM 1325 N N . VAL B 1 28 ? -20.703 1.642 10.383 1 38.22 28 VAL B N 1
ATOM 1326 C CA . VAL B 1 28 ? -20.859 3.035 10.789 1 38.22 28 VAL B CA 1
ATOM 1327 C C . VAL B 1 28 ? -19.688 3.863 10.234 1 38.22 28 VAL B C 1
ATOM 1329 O O . VAL B 1 28 ? -18.531 3.523 10.438 1 38.22 28 VAL B O 1
ATOM 1332 N N . ALA B 1 29 ? -19.859 4.316 8.945 1 49.19 29 ALA B N 1
ATOM 1333 C CA . ALA B 1 29 ? -18.875 5.332 8.562 1 49.19 29 ALA B CA 1
ATOM 1334 C C . ALA B 1 29 ? -18.156 5.879 9.789 1 49.19 29 ALA B C 1
ATOM 1336 O O . ALA B 1 29 ? -18.734 6.621 10.586 1 49.19 29 ALA B O 1
ATOM 1337 N N . LYS B 1 30 ? -17.375 5.016 10.312 1 62.69 30 LYS B N 1
ATOM 1338 C CA . LYS B 1 30 ? -16.625 5.527 11.445 1 62.69 30 LYS B CA 1
ATOM 1339 C C . LYS B 1 30 ? -16.219 6.98 11.227 1 62.69 30 LYS B C 1
ATOM 1341 O O . LYS B 1 30 ? -15.789 7.352 10.125 1 62.69 30 LYS B O 1
ATOM 1346 N N . LYS B 1 31 ? -16.812 7.828 11.93 1 79.06 31 LYS B N 1
ATOM 1347 C CA . LYS B 1 31 ? -16.578 9.266 11.977 1 79.06 31 LYS B CA 1
ATOM 1348 C C . LYS B 1 31 ? -15.109 9.586 11.742 1 79.06 31 LYS B C 1
ATOM 1350 O O . LYS B 1 31 ? -14.75 10.742 11.477 1 79.06 31 LYS B O 1
ATOM 1355 N N . ASN B 1 32 ? -14.297 8.414 11.414 1 95.69 32 ASN B N 1
ATOM 1356 C CA . ASN B 1 32 ? -12.867 8.688 11.289 1 95.69 32 ASN B CA 1
ATOM 1357 C C . ASN B 1 32 ? -12.273 7.984 10.07 1 95.69 32 ASN B C 1
ATOM 1359 O O . ASN B 1 32 ? -11.086 7.648 10.07 1 95.69 32 ASN B O 1
ATOM 1363 N N . ARG B 1 33 ? -13.234 7.66 9.039 1 97.81 33 ARG B N 1
ATOM 1364 C CA . ARG B 1 33 ? -12.758 6.973 7.84 1 97.81 33 ARG B CA 1
ATOM 1365 C C . ARG B 1 33 ? -12.797 7.895 6.629 1 97.81 33 ARG B C 1
ATOM 1367 O O . ARG B 1 33 ? -13.789 8.594 6.406 1 97.81 33 ARG B O 1
ATOM 1374 N N . ILE B 1 34 ? -11.727 7.898 5.902 1 97.94 34 ILE B N 1
ATOM 1375 C CA . ILE B 1 34 ? -11.641 8.711 4.699 1 97.94 34 ILE B CA 1
ATOM 1376 C C . ILE B 1 34 ? -11.352 7.824 3.492 1 97.94 34 ILE B C 1
ATOM 1378 O O . ILE B 1 34 ? -10.344 7.109 3.469 1 97.94 34 ILE B O 1
ATOM 1382 N N . GLN B 1 35 ? -12.188 7.871 2.527 1 97.38 35 GLN B N 1
ATOM 1383 C CA . GLN B 1 35 ? -11.945 7.23 1.24 1 97.38 35 GLN B CA 1
ATOM 1384 C C . GLN B 1 35 ? -11.305 8.203 0.252 1 97.38 35 GLN B C 1
ATOM 1386 O O . GLN B 1 35 ? -11.859 9.266 -0.028 1 97.38 35 GLN B O 1
ATOM 1391 N N . VAL B 1 36 ? -10.188 7.805 -0.241 1 97.75 36 VAL B N 1
ATOM 1392 C CA . VAL B 1 36 ? -9.414 8.703 -1.093 1 97.75 36 VAL B CA 1
ATOM 1393 C C . VAL B 1 36 ? -9.586 8.305 -2.557 1 97.75 36 VAL B C 1
ATOM 1395 O O . VAL B 1 36 ? -9.539 7.117 -2.893 1 97.75 36 VAL B O 1
ATOM 1398 N N . SER B 1 37 ? -9.789 9.305 -3.387 1 94.81 37 SER B N 1
ATOM 1399 C CA . SER B 1 37 ? -9.844 9.141 -4.836 1 94.81 37 SER B CA 1
ATOM 1400 C C . SER B 1 37 ? -8.875 10.086 -5.539 1 94.81 37 SER B C 1
ATOM 1402 O O . SER B 1 37 ? -8.641 11.203 -5.074 1 94.81 37 SER B O 1
ATOM 1404 N N . THR B 1 38 ? -8.312 9.555 -6.645 1 89.38 38 THR B N 1
ATOM 1405 C CA . THR B 1 38 ? -7.363 10.391 -7.379 1 89.38 38 THR B CA 1
ATOM 1406 C C . THR B 1 38 ? -8.102 11.375 -8.289 1 89.38 38 THR B C 1
ATOM 1408 O O . THR B 1 38 ? -7.582 12.453 -8.586 1 89.38 38 THR B O 1
ATOM 1411 N N . ASN B 1 39 ? -9.289 11.125 -8.641 1 87.38 39 ASN B N 1
ATOM 1412 C CA . ASN B 1 39 ? -9.969 11.898 -9.672 1 87.38 39 ASN B CA 1
ATOM 1413 C C . ASN B 1 39 ? -11.016 12.836 -9.07 1 87.38 39 ASN B C 1
ATOM 1415 O O . ASN B 1 39 ? -11.453 13.781 -9.727 1 87.38 39 ASN B O 1
ATOM 1419 N N . LYS B 1 40 ? -11.344 12.742 -7.832 1 89.44 40 LYS B N 1
ATOM 1420 C CA . LYS B 1 40 ? -12.477 13.484 -7.273 1 89.44 40 LYS B CA 1
ATOM 1421 C C . LYS B 1 40 ? -12.008 14.766 -6.586 1 89.44 40 LYS B C 1
ATOM 1423 O O . LYS B 1 40 ? -12.609 15.82 -6.758 1 89.44 40 LYS B O 1
ATOM 1428 N N . LYS B 1 41 ? -10.984 14.625 -5.773 1 94.12 41 LYS B N 1
ATOM 1429 C CA . LYS B 1 41 ? -10.477 15.758 -5.004 1 94.12 41 LYS B CA 1
ATOM 1430 C C . LYS B 1 41 ? -8.953 15.836 -5.078 1 94.12 41 LYS B C 1
ATOM 1432 O O . LYS B 1 41 ? -8.281 14.812 -5.27 1 94.12 41 LYS B O 1
ATOM 1437 N N . PRO B 1 42 ? -8.461 17.094 -4.934 1 95.5 42 PRO B N 1
ATOM 1438 C CA . PRO B 1 42 ? -7.004 17.25 -4.914 1 95.5 42 PRO B CA 1
ATOM 1439 C C . PRO B 1 42 ? -6.359 16.594 -3.693 1 95.5 42 PRO B C 1
ATOM 1441 O O . PRO B 1 42 ? -7.027 16.391 -2.678 1 95.5 42 PRO B O 1
ATOM 1444 N N . LEU B 1 43 ? -5.152 16.391 -3.799 1 95.94 43 LEU B N 1
ATOM 1445 C CA . LEU B 1 43 ? -4.355 15.742 -2.764 1 95.94 43 LEU B CA 1
ATOM 1446 C C . LEU B 1 43 ? -4.527 16.453 -1.422 1 95.94 43 LEU B C 1
ATOM 1448 O O . LEU B 1 43 ? -4.824 15.805 -0.411 1 95.94 43 LEU B O 1
ATOM 1452 N N . TYR B 1 44 ? -4.418 17.781 -1.442 1 96.94 44 TYR B N 1
ATOM 1453 C CA . TYR B 1 44 ? -4.398 18.531 -0.192 1 96.94 44 TYR B CA 1
ATOM 1454 C C . TYR B 1 44 ? -5.781 18.562 0.444 1 96.94 44 TYR B C 1
ATOM 1456 O O . TYR B 1 44 ? -5.918 18.844 1.639 1 96.94 44 TYR B O 1
ATOM 1464 N N . PHE B 1 45 ? -6.793 18.422 -0.347 1 97.81 45 PHE B N 1
ATOM 1465 C CA . PHE B 1 45 ? -8.117 18.266 0.242 1 97.81 45 PHE B CA 1
ATOM 1466 C C . PHE B 1 45 ? -8.133 17.125 1.251 1 97.81 45 PHE B C 1
ATOM 1468 O O . PHE B 1 45 ? -8.641 17.281 2.363 1 97.81 45 PHE B O 1
ATOM 1475 N N . TYR B 1 46 ? -7.566 16.016 0.926 1 98.44 46 TYR B N 1
ATOM 1476 C CA . TYR B 1 46 ? -7.57 14.828 1.782 1 98.44 46 TYR B CA 1
ATOM 1477 C C . TYR B 1 46 ? -6.633 15.016 2.971 1 98.44 46 TYR B C 1
ATOM 1479 O O . TYR B 1 46 ? -6.906 14.523 4.066 1 98.44 46 TYR B O 1
ATOM 1487 N N . VAL B 1 47 ? -5.535 15.672 2.748 1 98.31 47 VAL B N 1
ATOM 1488 C CA . VAL B 1 47 ? -4.629 15.984 3.848 1 98.31 47 VAL B CA 1
ATOM 1489 C C . VAL B 1 47 ? -5.359 16.812 4.902 1 98.31 47 VAL B C 1
ATOM 1491 O O . VAL B 1 47 ? -5.312 16.5 6.094 1 98.31 47 VAL B O 1
ATOM 1494 N N . ASN B 1 48 ? -6.066 17.797 4.43 1 97.69 48 ASN B N 1
ATOM 1495 C CA . ASN B 1 48 ? -6.789 18.688 5.34 1 97.69 48 ASN B CA 1
ATOM 1496 C C . ASN B 1 48 ? -7.941 17.969 6.027 1 97.69 48 ASN B C 1
ATOM 1498 O O . ASN B 1 48 ? -8.195 18.188 7.211 1 97.69 48 ASN B O 1
ATOM 1502 N N . LEU B 1 49 ? -8.578 17.203 5.273 1 97.44 49 LEU B N 1
ATOM 1503 C CA . LEU B 1 49 ? -9.664 16.422 5.855 1 97.44 49 LEU B CA 1
ATOM 1504 C C . LEU B 1 49 ? -9.141 15.508 6.957 1 97.44 49 LEU B C 1
ATOM 1506 O O . LEU B 1 49 ? -9.758 15.406 8.023 1 97.44 49 LEU B O 1
ATOM 1510 N N . ALA B 1 50 ? -8.062 14.891 6.723 1 98.12 50 ALA B N 1
ATOM 1511 C CA . ALA B 1 50 ? -7.453 14.016 7.723 1 98.12 50 ALA B CA 1
ATOM 15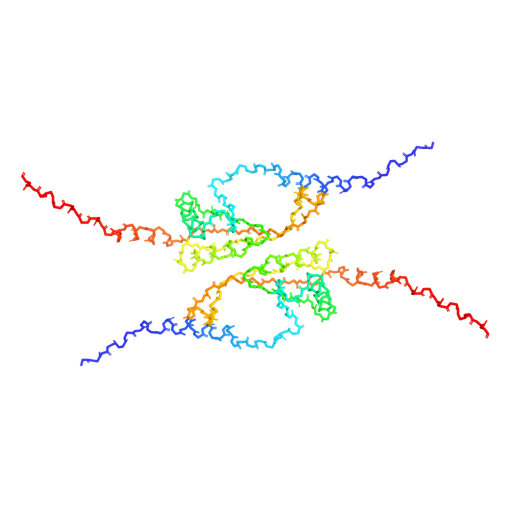12 C C . ALA B 1 50 ? -7.082 14.797 8.977 1 98.12 50 ALA B C 1
ATOM 1514 O O . ALA B 1 50 ? -7.324 14.336 10.094 1 98.12 50 ALA B O 1
ATOM 1515 N N . LYS B 1 51 ? -6.496 15.953 8.773 1 97.31 51 LYS B N 1
ATOM 1516 C CA . LYS B 1 51 ? -6.164 16.812 9.906 1 97.31 51 LYS B CA 1
ATOM 1517 C C . LYS B 1 51 ? -7.41 17.141 10.727 1 97.31 51 LYS B C 1
ATOM 1519 O O . LYS B 1 51 ? -7.375 17.109 11.953 1 97.31 51 LYS B O 1
ATOM 1524 N N . ARG B 1 52 ? -8.43 17.438 10.023 1 96.81 52 ARG B N 1
ATOM 1525 C CA . ARG B 1 52 ? -9.68 17.781 10.695 1 96.81 52 ARG B CA 1
ATOM 1526 C C . ARG B 1 52 ? -10.219 16.594 11.492 1 96.81 52 ARG B C 1
ATOM 1528 O O . ARG B 1 52 ? -10.648 16.766 12.641 1 96.81 52 ARG B O 1
ATOM 1535 N N . TYR B 1 53 ? -10.156 15.461 10.922 1 97.12 53 TYR B N 1
ATOM 1536 C CA . TYR B 1 53 ? -10.609 14.273 11.633 1 97.12 53 TYR B CA 1
ATOM 1537 C C . TYR B 1 53 ? -9.734 13.992 12.852 1 97.12 53 TYR B C 1
ATOM 1539 O O . TYR B 1 53 ? -10.242 13.602 13.906 1 97.12 53 TYR B O 1
ATOM 1547 N N . MET B 1 54 ? -8.469 14.266 12.75 1 96.81 54 MET B N 1
ATOM 1548 C CA . MET B 1 54 ? -7.527 13.984 13.828 1 96.81 54 MET B CA 1
ATOM 1549 C C . MET B 1 54 ? -7.719 14.953 14.992 1 96.81 54 MET B C 1
ATOM 1551 O O . MET B 1 54 ? -7.262 14.695 16.109 1 96.81 54 MET B O 1
ATOM 1555 N N . GLN B 1 55 ? -8.32 16.047 14.664 1 95.06 55 GLN B N 1
ATOM 1556 C CA . GLN B 1 55 ? -8.648 16.969 15.742 1 95.06 55 GLN B CA 1
ATOM 1557 C C . GLN B 1 55 ? -9.703 16.375 16.672 1 95.06 55 GLN B C 1
ATOM 1559 O O . GLN B 1 55 ? -9.734 16.688 17.859 1 95.06 55 GLN B O 1
ATOM 1564 N N . ASN B 1 56 ? -10.469 15.461 16.125 1 94.62 56 ASN B N 1
ATOM 1565 C CA . ASN B 1 56 ? -11.617 14.961 16.875 1 94.62 56 ASN B CA 1
ATOM 1566 C C . ASN B 1 56 ? -11.445 13.484 17.234 1 94.62 56 ASN B C 1
ATOM 1568 O O . ASN B 1 56 ? -12.156 12.969 18.109 1 94.62 56 ASN B O 1
ATOM 1572 N N . TYR B 1 57 ? -10.586 12.852 16.562 1 95.38 57 TYR B N 1
ATOM 1573 C CA . TYR B 1 57 ? -10.391 11.422 16.766 1 95.38 57 TYR B CA 1
ATOM 1574 C C . TYR B 1 57 ? -8.906 11.094 16.906 1 95.38 57 TYR B C 1
ATOM 1576 O O . TYR B 1 57 ? -8.07 11.664 16.203 1 95.38 57 TYR B O 1
ATOM 1584 N N . ASP B 1 58 ? -8.586 10.086 17.703 1 95.56 58 ASP B N 1
ATOM 1585 C CA . ASP B 1 58 ? -7.199 9.688 17.906 1 95.56 58 ASP B CA 1
ATOM 1586 C C . ASP B 1 58 ? -6.699 8.828 16.75 1 95.56 58 ASP B C 1
ATOM 1588 O O . ASP B 1 58 ? -5.492 8.742 16.516 1 95.56 58 ASP B O 1
ATOM 1592 N N . GLU B 1 59 ? -7.672 8.203 16.078 1 97.5 59 GLU B N 1
ATOM 1593 C CA . GLU B 1 59 ? -7.316 7.348 14.953 1 97.5 59 GLU B CA 1
ATOM 1594 C C . GLU B 1 59 ? -8.109 7.723 13.703 1 97.5 59 GLU B C 1
ATOM 1596 O O . GLU B 1 59 ? -9.305 8.023 13.789 1 97.5 59 GLU B O 1
ATOM 1601 N N . VAL B 1 60 ? -7.41 7.758 12.617 1 98.31 60 VAL B N 1
ATOM 1602 C CA . VAL B 1 60 ? -8.039 8.016 11.328 1 98.31 60 VAL B CA 1
ATOM 1603 C C . VAL B 1 60 ? -7.676 6.906 10.344 1 98.31 60 VAL B C 1
ATOM 1605 O O . VAL B 1 60 ? -6.5 6.559 10.195 1 98.31 60 VAL B O 1
ATOM 1608 N N . GLU B 1 61 ? -8.695 6.391 9.688 1 98.5 61 GLU B N 1
ATOM 1609 C CA . GLU B 1 61 ? -8.492 5.34 8.695 1 98.5 61 GLU B CA 1
ATOM 1610 C C . GLU B 1 61 ? -8.57 5.895 7.277 1 98.5 61 GLU B C 1
ATOM 1612 O O . GLU B 1 61 ? -9.586 6.469 6.883 1 98.5 61 GLU B O 1
ATOM 1617 N N . LEU B 1 62 ? -7.496 5.695 6.547 1 98.56 62 LEU B N 1
ATOM 1618 C CA . LEU B 1 62 ? -7.461 6.07 5.137 1 98.56 62 LEU B CA 1
ATOM 1619 C C . LEU B 1 62 ? -7.609 4.84 4.246 1 98.56 62 LEU B C 1
ATOM 1621 O O . LEU B 1 62 ? -7.027 3.791 4.523 1 98.56 62 LEU B O 1
ATOM 1625 N N . SER B 1 63 ? -8.352 4.996 3.152 1 98.25 63 SER B N 1
ATOM 1626 C CA . SER B 1 63 ? -8.516 3.885 2.221 1 98.25 63 SER B CA 1
ATOM 1627 C C . SER B 1 63 ? -8.547 4.375 0.776 1 98.25 63 SER B C 1
ATOM 1629 O O . SER B 1 63 ? -8.891 5.527 0.513 1 98.25 63 SER B O 1
ATOM 1631 N N . ALA B 1 64 ? -8.109 3.52 -0.107 1 97.75 64 ALA B N 1
ATOM 1632 C CA . ALA B 1 64 ? -8.117 3.84 -1.531 1 97.75 64 ALA B CA 1
ATOM 1633 C C . ALA B 1 64 ? -8.164 2.572 -2.379 1 97.75 64 ALA B C 1
ATOM 1635 O O . ALA B 1 64 ? -7.781 1.494 -1.912 1 97.75 64 ALA B O 1
ATOM 1636 N N . LEU B 1 65 ? -8.562 2.746 -3.627 1 95.88 65 LEU B N 1
ATOM 1637 C CA . LEU B 1 65 ? -8.648 1.645 -4.582 1 95.88 65 LEU B CA 1
ATOM 1638 C C . LEU B 1 65 ? -7.844 1.952 -5.84 1 95.88 65 LEU B C 1
ATOM 1640 O O . LEU B 1 65 ? -7.84 3.088 -6.316 1 95.88 65 LEU B O 1
ATOM 1644 N N . GLY B 1 66 ? -7.234 0.865 -6.328 1 95 66 GLY B N 1
ATOM 1645 C CA . GLY B 1 66 ? -6.598 0.956 -7.633 1 95 66 GLY B CA 1
ATOM 1646 C C . GLY B 1 66 ? -5.52 2.021 -7.695 1 95 66 GLY B C 1
ATOM 1647 O O . GLY B 1 66 ? -4.609 2.043 -6.859 1 95 66 GLY B O 1
ATOM 1648 N N . MET B 1 67 ? -5.77 2.957 -8.672 1 94.38 67 MET B N 1
ATOM 1649 C CA . MET B 1 67 ? -4.754 3.971 -8.938 1 94.38 67 MET B CA 1
ATOM 1650 C C . MET B 1 67 ? -4.715 5.008 -7.82 1 94.38 67 MET B C 1
ATOM 1652 O O . MET B 1 67 ? -3.748 5.766 -7.703 1 94.38 67 MET B O 1
ATOM 1656 N N . ALA B 1 68 ? -5.691 5.035 -6.941 1 96.88 68 ALA B N 1
ATOM 1657 C CA . ALA B 1 68 ? -5.754 6.027 -5.871 1 96.88 68 ALA B CA 1
ATOM 1658 C C . ALA B 1 68 ? -4.867 5.625 -4.695 1 96.88 68 ALA B C 1
ATOM 1660 O O . ALA B 1 68 ? -4.648 6.418 -3.773 1 96.88 68 ALA B O 1
ATOM 1661 N N . ILE B 1 69 ? -4.371 4.434 -4.719 1 98.25 69 ILE B N 1
ATOM 1662 C CA . ILE B 1 69 ? -3.557 3.934 -3.615 1 98.25 69 ILE B CA 1
ATOM 1663 C C . ILE B 1 69 ? -2.299 4.789 -3.475 1 98.25 69 ILE B C 1
ATOM 1665 O O . ILE B 1 69 ? -1.881 5.109 -2.359 1 98.25 69 ILE B O 1
ATOM 1669 N N . GLY B 1 70 ? -1.716 5.184 -4.59 1 97.38 70 GLY B N 1
ATOM 1670 C CA . GLY B 1 70 ? -0.584 6.094 -4.52 1 97.38 70 GLY B CA 1
ATOM 1671 C C . GLY B 1 70 ? -0.906 7.391 -3.799 1 97.38 70 GLY B C 1
ATOM 1672 O O . GLY B 1 70 ? -0.077 7.914 -3.053 1 97.38 70 GLY B O 1
ATOM 1673 N N . THR B 1 71 ? -2.119 7.848 -3.938 1 97.12 71 THR B N 1
ATOM 1674 C CA . THR B 1 71 ? -2.549 9.102 -3.326 1 97.12 71 THR B CA 1
ATOM 1675 C C . THR B 1 71 ? -2.678 8.945 -1.813 1 97.12 71 THR B C 1
ATOM 1677 O O . THR B 1 71 ? -2.201 9.797 -1.056 1 97.12 71 THR B O 1
ATOM 1680 N N . VAL B 1 72 ? -3.25 7.855 -1.419 1 98.06 72 VAL B N 1
ATOM 1681 C CA . VAL B 1 72 ? -3.461 7.664 0.012 1 98.06 72 VAL B CA 1
ATOM 1682 C C . VAL B 1 72 ? -2.117 7.48 0.714 1 98.06 72 VAL B C 1
ATOM 1684 O O . VAL B 1 72 ? -1.919 7.98 1.824 1 98.06 72 VAL B O 1
ATOM 1687 N N . VAL B 1 73 ? -1.159 6.773 0.06 1 98.5 73 VAL B N 1
ATOM 1688 C CA . VAL B 1 73 ? 0.181 6.641 0.622 1 98.5 73 VAL B CA 1
ATOM 1689 C C . VAL B 1 73 ? 0.814 8.023 0.779 1 98.5 73 VAL B C 1
ATOM 1691 O O . VAL B 1 73 ? 1.402 8.328 1.82 1 98.5 73 VAL B O 1
ATOM 1694 N N . THR B 1 74 ? 0.621 8.875 -0.197 1 97.94 74 THR B N 1
ATOM 1695 C CA . THR B 1 74 ? 1.172 10.227 -0.142 1 97.94 74 THR B CA 1
ATOM 1696 C C . THR B 1 74 ? 0.546 11.016 1.002 1 97.94 74 THR B C 1
ATOM 1698 O O . THR B 1 74 ? 1.253 11.688 1.761 1 97.94 74 THR B O 1
ATOM 1701 N N . VAL B 1 75 ? -0.759 10.922 1.166 1 98.31 75 VAL B N 1
ATOM 1702 C CA . VAL B 1 75 ? -1.465 11.617 2.24 1 98.31 75 VAL B CA 1
ATOM 1703 C C . VAL B 1 75 ? -0.911 11.172 3.592 1 98.31 75 VAL B C 1
ATOM 1705 O O . VAL B 1 75 ? -0.588 12 4.441 1 98.31 75 VAL B O 1
ATOM 1708 N N . ALA B 1 76 ? -0.779 9.914 3.738 1 98.62 76 ALA B N 1
ATOM 1709 C CA . ALA B 1 76 ? -0.281 9.359 4.996 1 98.62 76 ALA B CA 1
ATOM 1710 C C . ALA B 1 76 ? 1.14 9.836 5.281 1 98.62 76 ALA B C 1
ATOM 1712 O O . ALA B 1 76 ? 1.46 10.211 6.41 1 98.62 76 ALA B O 1
ATOM 1713 N N . GLU B 1 77 ? 1.942 9.844 4.285 1 98.44 77 GLU B N 1
ATOM 1714 C CA . GLU B 1 77 ? 3.342 10.219 4.453 1 98.44 77 GLU B CA 1
ATOM 1715 C C . GLU B 1 77 ? 3.479 11.711 4.758 1 98.44 77 GLU B C 1
ATOM 1717 O O . GLU B 1 77 ? 4.355 12.117 5.523 1 98.44 77 GLU B O 1
ATOM 1722 N N . ILE B 1 78 ? 2.652 12.5 4.16 1 97.69 78 ILE B N 1
ATOM 1723 C CA . ILE B 1 78 ? 2.652 13.93 4.453 1 97.69 78 ILE B CA 1
ATOM 1724 C C . ILE B 1 78 ? 2.346 14.148 5.934 1 97.69 78 ILE B C 1
ATOM 1726 O O . ILE B 1 78 ? 3.049 14.898 6.613 1 97.69 78 ILE B O 1
ATOM 1730 N N . LEU B 1 79 ? 1.372 13.5 6.434 1 98.31 79 LEU B N 1
ATOM 1731 C CA . LEU B 1 79 ? 0.975 13.656 7.832 1 98.31 79 LEU B CA 1
ATOM 1732 C C . LEU B 1 79 ? 2.074 13.164 8.766 1 98.31 79 LEU B C 1
ATOM 1734 O O . LEU B 1 79 ? 2.387 13.82 9.766 1 98.31 79 LEU B O 1
ATOM 1738 N N . LYS B 1 80 ? 2.684 12.109 8.422 1 98.06 80 LYS B N 1
ATOM 1739 C CA . LYS B 1 80 ? 3.762 11.547 9.227 1 98.06 80 LYS B CA 1
ATOM 1740 C C . LYS B 1 80 ? 4.992 12.445 9.219 1 98.06 80 LYS B C 1
ATOM 1742 O O . LYS B 1 80 ? 5.57 12.727 10.266 1 98.06 80 LYS B O 1
ATOM 1747 N N . ASN B 1 81 ? 5.305 12.828 8.055 1 96.31 81 ASN B N 1
ATOM 1748 C CA . ASN B 1 81 ? 6.527 13.609 7.895 1 96.31 81 ASN B CA 1
ATOM 1749 C C . ASN B 1 81 ? 6.402 14.984 8.539 1 96.31 81 ASN B C 1
ATOM 1751 O O . ASN B 1 81 ? 7.402 15.594 8.93 1 96.31 81 ASN B O 1
ATOM 1755 N N . ASN B 1 82 ? 5.219 15.5 8.703 1 96.5 82 ASN B N 1
ATOM 1756 C CA . ASN B 1 82 ? 4.977 16.781 9.352 1 96.5 82 ASN B CA 1
ATOM 1757 C C . ASN B 1 82 ? 4.832 16.625 10.867 1 96.5 82 ASN B C 1
ATOM 1759 O O . ASN B 1 82 ? 4.539 17.594 11.57 1 96.5 82 ASN B O 1
ATOM 1763 N N . GLY B 1 83 ? 4.953 15.422 11.32 1 97.38 83 GLY B N 1
ATOM 1764 C CA . GLY B 1 83 ? 4.895 15.156 12.75 1 97.38 83 GLY B CA 1
ATOM 1765 C C . GLY B 1 83 ? 3.477 15.102 13.289 1 97.38 83 GLY B C 1
ATOM 1766 O O . GLY B 1 83 ? 3.264 15.164 14.5 1 97.38 83 GLY B O 1
ATOM 1767 N N . LEU B 1 84 ? 2.494 14.953 12.422 1 98.06 84 LEU B N 1
ATOM 1768 C CA . LEU B 1 84 ? 1.096 15.055 12.828 1 98.06 84 LEU B CA 1
ATOM 1769 C C . LEU B 1 84 ? 0.524 13.68 13.141 1 98.06 84 LEU B C 1
ATOM 1771 O O . LEU B 1 84 ? -0.457 13.562 13.883 1 98.06 84 LEU B O 1
ATOM 1775 N N . ALA B 1 85 ? 1.154 12.617 12.555 1 9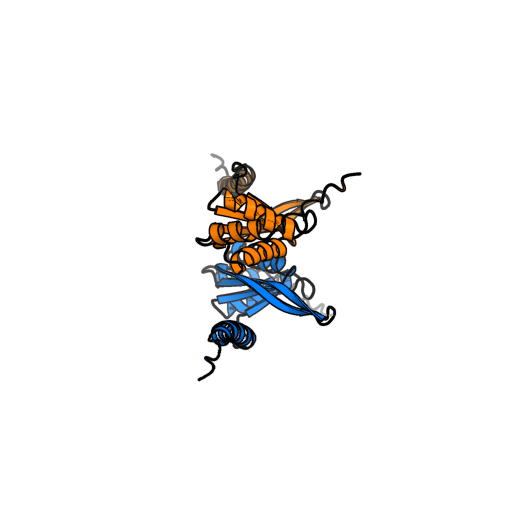8.5 85 ALA B N 1
ATOM 1776 C CA . ALA B 1 85 ? 0.574 11.281 12.695 1 98.5 85 ALA B CA 1
ATOM 1777 C C . ALA B 1 85 ? 1.661 10.211 12.742 1 98.5 85 ALA B C 1
ATOM 1779 O O . ALA B 1 85 ? 2.797 10.453 12.328 1 98.5 85 ALA B O 1
ATOM 1780 N N . THR B 1 86 ? 1.352 9.078 13.305 1 98.38 86 THR B N 1
ATOM 1781 C CA . THR B 1 86 ? 2.139 7.852 13.25 1 98.38 86 THR B CA 1
ATOM 1782 C C . THR B 1 86 ? 1.322 6.711 12.648 1 98.38 86 THR B C 1
ATOM 1784 O O . THR B 1 86 ? 0.117 6.609 12.883 1 98.38 86 THR B O 1
ATOM 1787 N N . GLU B 1 87 ? 2.01 5.957 11.945 1 98.12 87 GLU B N 1
ATOM 1788 C CA . GLU B 1 87 ? 1.342 4.844 11.281 1 98.12 87 GLU B CA 1
ATOM 1789 C C . GLU B 1 87 ? 1.148 3.666 12.234 1 98.12 87 GLU B C 1
ATOM 1791 O O . GLU B 1 87 ? 2.107 3.197 12.852 1 98.12 87 GLU B O 1
ATOM 1796 N N . LYS B 1 88 ? -0.076 3.176 12.367 1 97.56 88 LYS B N 1
ATOM 1797 C CA . LYS B 1 88 ? -0.378 2.057 13.25 1 97.56 88 LYS B CA 1
ATOM 1798 C C . LYS B 1 88 ? -0.452 0.745 12.477 1 97.56 88 LYS B C 1
ATOM 1800 O O . LYS B 1 88 ? 0.083 -0.275 12.914 1 97.56 88 LYS B O 1
ATOM 1805 N N . LYS B 1 89 ? -1.139 0.849 11.328 1 97.5 89 LYS B N 1
ATOM 1806 C CA . LYS B 1 89 ? -1.381 -0.388 10.594 1 97.5 89 LYS B CA 1
ATOM 1807 C C . LYS B 1 89 ? -1.611 -0.108 9.109 1 97.5 89 LYS B C 1
ATOM 1809 O O . LYS B 1 89 ? -2.246 0.886 8.75 1 97.5 89 LYS B O 1
ATOM 1814 N N . ILE B 1 90 ? -1.082 -1.021 8.32 1 98.62 90 ILE B N 1
ATOM 1815 C CA . ILE B 1 90 ? -1.367 -1.013 6.895 1 98.62 90 ILE B CA 1
ATOM 1816 C C . ILE B 1 90 ? -1.916 -2.373 6.469 1 98.62 90 ILE B C 1
ATOM 1818 O O . ILE B 1 90 ? -1.336 -3.412 6.793 1 98.62 90 ILE B O 1
ATOM 1822 N N . LEU B 1 91 ? -3.025 -2.316 5.758 1 97.62 91 LEU B N 1
ATOM 1823 C CA . LEU B 1 91 ? -3.633 -3.533 5.23 1 97.62 91 LEU B CA 1
ATOM 1824 C C . LEU B 1 91 ? -3.863 -3.422 3.727 1 97.62 91 LEU B C 1
ATOM 1826 O O . LEU B 1 91 ? -4.293 -2.375 3.236 1 97.62 91 LEU B O 1
ATOM 1830 N N . THR B 1 92 ? -3.59 -4.52 3.039 1 98.44 92 THR B N 1
ATOM 1831 C CA . THR B 1 92 ? -3.859 -4.562 1.606 1 98.44 92 THR B CA 1
ATOM 1832 C C . THR B 1 92 ? -4.758 -5.75 1.263 1 98.44 92 THR B C 1
ATOM 1834 O O . THR B 1 92 ? -4.691 -6.793 1.916 1 98.44 92 THR B O 1
ATOM 1837 N N . SER B 1 93 ? -5.59 -5.574 0.196 1 97.62 93 SER B N 1
ATOM 1838 C CA . SER B 1 93 ? -6.492 -6.617 -0.284 1 97.62 93 SER B CA 1
ATOM 1839 C C . SER B 1 93 ? -6.914 -6.363 -1.727 1 97.62 93 SER B C 1
ATOM 1841 O O . SER B 1 93 ? -6.465 -5.398 -2.35 1 97.62 93 SER B O 1
ATOM 1843 N N . THR B 1 94 ? -7.605 -7.27 -2.297 1 96.56 94 THR B N 1
ATOM 1844 C CA . THR B 1 94 ? -8.297 -7.066 -3.566 1 96.56 94 THR B CA 1
ATOM 1845 C C . THR B 1 94 ? -9.805 -7.195 -3.389 1 96.56 94 THR B C 1
ATOM 1847 O O . THR B 1 94 ? -10.281 -8.047 -2.637 1 96.56 94 THR B O 1
ATOM 1850 N N . ILE B 1 95 ? -10.477 -6.305 -4.074 1 93.31 95 ILE B N 1
ATOM 1851 C CA . ILE B 1 95 ? -11.93 -6.336 -3.973 1 93.31 95 ILE B CA 1
ATOM 1852 C C . ILE B 1 95 ? -12.539 -6.516 -5.359 1 93.31 95 ILE B C 1
ATOM 1854 O O . ILE B 1 95 ? -12.031 -5.98 -6.348 1 93.31 95 ILE B O 1
ATOM 1858 N N . GLY B 1 96 ? -13.586 -7.387 -5.336 1 89.69 96 GLY B N 1
ATOM 1859 C CA . GLY B 1 96 ? -14.352 -7.52 -6.562 1 89.69 96 GLY B CA 1
ATOM 1860 C C . GLY B 1 96 ? -15.336 -6.387 -6.777 1 89.69 96 GLY B C 1
ATOM 1861 O O . GLY B 1 96 ? -16.125 -6.07 -5.891 1 89.69 96 GLY B O 1
ATOM 1862 N N . THR B 1 97 ? -15.117 -5.688 -7.852 1 83 97 THR B N 1
ATOM 1863 C CA . THR B 1 97 ? -16.047 -4.609 -8.148 1 83 97 THR B CA 1
ATOM 1864 C C . THR B 1 97 ? -16.812 -4.895 -9.445 1 83 97 THR B C 1
ATOM 1866 O O . THR B 1 97 ? -16.25 -5.441 -10.391 1 83 97 THR B O 1
ATOM 1869 N N . LYS B 1 98 ? -18.047 -4.762 -9.273 1 78.19 98 LYS B N 1
ATOM 1870 C CA . LYS B 1 98 ? -18.859 -4.965 -10.469 1 78.19 98 LYS B CA 1
ATOM 1871 C C . LYS B 1 98 ? -18.625 -3.854 -11.484 1 78.19 98 LYS B C 1
ATOM 1873 O O . LYS B 1 98 ? -18.719 -2.67 -11.156 1 78.19 98 LYS B O 1
ATOM 1878 N N . ASP B 1 99 ? -17.953 -4.234 -12.461 1 72.94 99 ASP B N 1
ATOM 1879 C CA . ASP B 1 99 ? -17.812 -3.273 -13.547 1 72.94 99 ASP B CA 1
ATOM 1880 C C . ASP B 1 99 ? -18.984 -3.375 -14.531 1 72.94 99 ASP B C 1
ATOM 1882 O O . ASP B 1 99 ? -19.047 -4.312 -15.328 1 72.94 99 ASP B O 1
ATOM 1886 N N . GLU B 1 100 ? -19.828 -2.543 -14.383 1 69 100 GLU B N 1
ATOM 1887 C CA . GLU B 1 100 ? -21.016 -2.566 -15.234 1 69 100 GLU B CA 1
ATOM 1888 C C . GLU B 1 100 ? -20.641 -2.451 -16.703 1 69 100 GLU B C 1
ATOM 1890 O O . GLU B 1 100 ? -21.266 -3.086 -17.562 1 69 100 GLU B O 1
ATOM 1895 N N . ALA B 1 101 ? -19.688 -1.688 -16.938 1 65.94 101 ALA B N 1
ATOM 1896 C CA . ALA B 1 101 ? -19.312 -1.474 -18.328 1 65.94 101 ALA B CA 1
ATOM 1897 C C . ALA B 1 101 ? -18.734 -2.744 -18.953 1 65.94 101 ALA B C 1
ATOM 1899 O O . ALA B 1 101 ? -18.906 -3 -20.141 1 65.94 101 ALA B O 1
ATOM 1900 N N . LYS B 1 102 ? -18.172 -3.551 -18.188 1 65.5 102 LYS B N 1
ATOM 1901 C CA . LYS B 1 102 ? -17.469 -4.719 -18.703 1 65.5 102 LYS B CA 1
ATOM 1902 C C . LYS B 1 102 ? -18.25 -6 -18.453 1 65.5 102 LYS B C 1
ATOM 1904 O O . LYS B 1 102 ? -17.953 -7.047 -19.016 1 65.5 102 LYS B O 1
ATOM 1909 N N . GLY B 1 103 ? -19.266 -5.758 -17.812 1 68.12 103 GLY B N 1
ATOM 1910 C CA . GLY B 1 103 ? -20.109 -6.906 -17.5 1 68.12 103 GLY B CA 1
ATOM 1911 C C . GLY B 1 103 ? -19.391 -7.965 -16.688 1 68.12 103 GLY B C 1
ATOM 1912 O O . GLY B 1 103 ? -19.844 -9.109 -16.609 1 68.12 103 GLY B O 1
ATOM 1913 N N . ARG B 1 104 ? -18.094 -7.727 -16.391 1 78.31 104 ARG B N 1
ATOM 1914 C CA . ARG B 1 104 ? -17.344 -8.742 -15.648 1 78.31 104 ARG B CA 1
ATOM 1915 C C . ARG B 1 104 ? -16.891 -8.211 -14.289 1 78.31 104 ARG B C 1
ATOM 1917 O O . ARG B 1 104 ? -16.875 -6.996 -14.07 1 78.31 104 ARG B O 1
ATOM 1924 N N . LEU B 1 105 ? -16.75 -9.133 -13.375 1 80.69 105 LEU B N 1
ATOM 1925 C CA . LEU B 1 105 ? -16.203 -8.828 -12.062 1 80.69 105 LEU B CA 1
ATOM 1926 C C . LEU B 1 105 ? -14.703 -8.516 -12.156 1 80.69 105 LEU B C 1
ATOM 1928 O O . LEU B 1 105 ? -13.938 -9.32 -12.68 1 80.69 105 LEU B O 1
ATOM 1932 N N . VAL B 1 106 ? -14.438 -7.223 -11.867 1 84.81 106 VAL B N 1
ATOM 1933 C CA . VAL B 1 106 ? -13.039 -6.812 -11.898 1 84.81 106 VAL B CA 1
ATOM 1934 C C . VAL B 1 106 ? -12.484 -6.727 -10.477 1 84.81 106 VAL B C 1
ATOM 1936 O O . VAL B 1 106 ? -13.172 -6.246 -9.57 1 84.81 106 VAL B O 1
ATOM 1939 N N . ARG B 1 107 ? -11.375 -7.312 -10.297 1 90.69 107 ARG B N 1
ATOM 1940 C CA . ARG B 1 107 ? -10.711 -7.234 -9 1 90.69 107 ARG B CA 1
ATOM 1941 C C . ARG B 1 107 ? -9.805 -6.016 -8.922 1 90.69 107 ARG B C 1
ATOM 1943 O O . ARG B 1 107 ? -8.992 -5.777 -9.82 1 90.69 107 ARG B O 1
ATOM 1950 N N . LYS B 1 108 ? -9.992 -5.176 -7.891 1 94.44 108 LYS B N 1
ATOM 1951 C CA . LYS B 1 108 ? -9.188 -3.979 -7.68 1 94.44 108 LYS B CA 1
ATOM 1952 C C . LYS B 1 108 ? -8.391 -4.07 -6.379 1 94.44 108 LYS B C 1
ATOM 1954 O O . LYS B 1 108 ? -8.906 -4.555 -5.367 1 94.44 108 LYS B O 1
ATOM 1959 N N . ALA B 1 109 ? -7.246 -3.551 -6.523 1 97.12 109 ALA B N 1
ATOM 1960 C CA . ALA B 1 109 ? -6.414 -3.455 -5.328 1 97.12 109 ALA B CA 1
ATOM 1961 C C . ALA B 1 109 ? -7 -2.457 -4.332 1 97.12 109 ALA B C 1
ATOM 1963 O O . ALA B 1 109 ? -7.527 -1.415 -4.727 1 97.12 109 ALA B O 1
ATOM 1964 N N . LYS B 1 110 ? -6.891 -2.77 -3.039 1 97.69 110 LYS B N 1
ATOM 1965 C CA . LYS B 1 110 ? -7.32 -1.9 -1.948 1 97.69 110 LYS B CA 1
ATOM 1966 C C . LYS B 1 110 ? -6.242 -1.786 -0.875 1 97.69 110 LYS B C 1
ATOM 1968 O O . LYS B 1 110 ? -5.613 -2.783 -0.512 1 97.69 110 LYS B O 1
ATOM 1973 N N . ILE B 1 111 ? -6.117 -0.588 -0.353 1 98.5 111 ILE B N 1
ATOM 1974 C CA . ILE B 1 111 ? -5.242 -0.386 0.795 1 98.5 111 ILE B CA 1
ATOM 1975 C C . ILE B 1 111 ? -6 0.342 1.902 1 98.5 111 ILE B C 1
ATOM 1977 O O . ILE B 1 111 ? -6.859 1.183 1.626 1 98.5 111 ILE B O 1
ATOM 1981 N N . GLU B 1 112 ? -5.738 0.007 3.066 1 98.5 112 GLU B N 1
ATOM 1982 C CA . GLU B 1 112 ? -6.219 0.68 4.27 1 98.5 112 GLU B CA 1
ATOM 1983 C C . GLU B 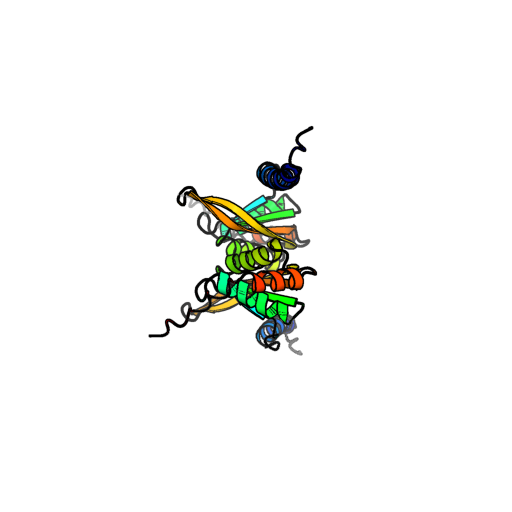1 112 ? -5.062 1.029 5.203 1 98.5 112 GLU B C 1
ATOM 1985 O O . GLU B 1 112 ? -4.262 0.162 5.562 1 98.5 112 GLU B O 1
ATOM 1990 N N . ILE B 1 113 ? -4.973 2.281 5.527 1 98.62 113 ILE B N 1
ATOM 1991 C CA . ILE B 1 113 ? -3.924 2.758 6.422 1 98.62 113 ILE B CA 1
ATOM 1992 C C . ILE B 1 113 ? -4.551 3.367 7.672 1 98.62 113 ILE B C 1
ATOM 1994 O O . ILE B 1 113 ? -5.34 4.312 7.582 1 98.62 113 ILE B O 1
ATOM 1998 N N . LEU B 1 114 ? -4.207 2.834 8.805 1 98.56 114 LEU B N 1
ATOM 1999 C CA . LEU B 1 114 ? -4.645 3.4 10.07 1 98.56 114 LEU B CA 1
ATOM 2000 C C . LEU B 1 114 ? -3.566 4.301 10.664 1 98.56 114 LEU B C 1
ATOM 2002 O O . LEU B 1 114 ? -2.459 3.842 10.961 1 98.56 114 LEU B O 1
ATOM 2006 N N . LEU B 1 115 ? -3.906 5.531 10.883 1 98.56 115 LEU B N 1
ATOM 2007 C CA . LEU B 1 115 ? -2.992 6.512 11.461 1 98.56 115 LEU B CA 1
ATOM 2008 C C . LEU B 1 115 ? -3.439 6.914 12.859 1 98.56 115 LEU B C 1
ATOM 2010 O O . LEU B 1 115 ? -4.637 6.988 13.141 1 98.56 115 LEU B O 1
ATOM 2014 N N . CYS B 1 116 ? -2.484 7.215 13.648 1 98.31 116 CYS B N 1
ATOM 2015 C CA . CYS B 1 116 ? -2.736 7.719 14.992 1 98.31 116 CYS B CA 1
ATOM 2016 C C . CYS B 1 116 ? -2.221 9.148 15.141 1 98.31 116 CYS B C 1
ATOM 2018 O O . CYS B 1 116 ? -1.129 9.469 14.672 1 98.31 116 CYS B O 1
ATOM 2020 N N . LYS B 1 117 ? -2.986 9.844 15.789 1 96.69 117 LYS B N 1
ATOM 2021 C CA . LYS B 1 117 ? -2.586 11.211 16.094 1 96.69 117 LYS B CA 1
ATOM 2022 C C . LYS B 1 117 ? -1.286 11.25 16.891 1 96.69 117 LYS B C 1
ATOM 2024 O O . LYS B 1 117 ? -1.119 10.484 17.844 1 96.69 117 LYS B O 1
ATOM 2029 N N . SER B 1 118 ? -0.402 12.133 16.453 1 97.31 118 SER B N 1
ATOM 2030 C CA . SER B 1 118 ? 0.873 12.227 17.156 1 97.31 118 SER B CA 1
ATOM 2031 C C . SER B 1 118 ? 0.739 13.047 18.438 1 97.31 118 SER B C 1
ATOM 2033 O O . SER B 1 118 ? -0.206 13.828 18.594 1 97.31 118 SER B O 1
ATOM 2035 N N . GLU B 1 119 ? 1.705 12.953 19.359 1 95.31 119 GLU B N 1
ATOM 2036 C CA . GLU B 1 119 ? 1.718 13.727 20.594 1 95.31 119 GLU B CA 1
ATOM 2037 C C . GLU B 1 119 ? 1.895 15.219 20.312 1 95.31 119 GLU B C 1
ATOM 2039 O O . GLU B 1 119 ? 1.466 16.062 21.109 1 95.31 119 GLU B O 1
ATOM 2044 N N . ASN B 1 120 ? 2.5 15.539 19.219 1 94.94 120 ASN B N 1
ATOM 2045 C CA . ASN B 1 120 ? 2.801 16.922 18.859 1 94.94 120 ASN B CA 1
ATOM 2046 C C . ASN B 1 120 ? 1.693 17.531 18 1 94.94 120 ASN B C 1
ATOM 2048 O O . ASN B 1 120 ? 1.771 18.703 17.625 1 94.94 120 ASN B O 1
ATOM 2052 N N . PHE B 1 121 ? 0.713 16.828 17.766 1 97.19 121 PHE B N 1
ATOM 2053 C CA . PHE B 1 121 ? -0.32 17.25 16.828 1 97.19 121 PHE B CA 1
ATOM 2054 C C . PHE B 1 121 ? -0.904 18.594 17.219 1 97.19 121 PHE B C 1
ATOM 2056 O O . PHE B 1 121 ? -0.894 19.547 16.438 1 97.19 121 PHE B O 1
ATOM 2063 N N . ASN B 1 122 ? -1.295 18.656 18.469 1 95 122 ASN B N 1
ATOM 2064 C CA . ASN B 1 122 ? -1.979 19.859 18.938 1 95 122 ASN B CA 1
ATOM 2065 C C . ASN B 1 122 ? -1.051 21.078 18.938 1 95 122 ASN B C 1
ATOM 2067 O O . ASN B 1 122 ? -1.466 22.188 18.594 1 95 122 ASN B O 1
ATOM 2071 N N . SER B 1 123 ? 0.118 20.859 19.328 1 94.38 123 SER B N 1
ATOM 2072 C CA . SER B 1 123 ? 1.089 21.938 19.344 1 94.38 123 SER B CA 1
ATOM 2073 C C . SER B 1 123 ? 1.343 22.469 17.938 1 94.38 123 SER B C 1
ATOM 2075 O O . SER B 1 123 ? 1.422 23.688 17.734 1 94.38 123 SER B O 1
ATOM 2077 N N . ILE B 1 124 ? 1.436 21.562 17 1 94.06 124 ILE B N 1
ATOM 2078 C CA . ILE B 1 124 ? 1.714 21.922 15.609 1 94.06 124 ILE B CA 1
ATOM 2079 C C . ILE B 1 124 ? 0.498 22.625 15.008 1 94.06 124 ILE B C 1
ATOM 2081 O O . ILE B 1 124 ? 0.633 23.656 14.336 1 94.06 124 ILE B O 1
ATOM 2085 N N . MET B 1 125 ? -0.629 22.109 15.32 1 93.62 125 MET B N 1
ATOM 2086 C CA . MET B 1 125 ? -1.867 22.625 14.734 1 93.62 125 MET B CA 1
ATOM 2087 C C . MET B 1 125 ? -2.197 24 15.297 1 93.62 125 MET B C 1
ATOM 2089 O O . MET B 1 125 ? -2.758 24.844 14.586 1 93.62 125 MET B O 1
ATOM 2093 N N . SER B 1 126 ? -1.934 24.328 16.562 1 89.44 126 SER B N 1
ATOM 2094 C CA . SER B 1 126 ? -2.211 25.609 17.203 1 89.44 126 SER B CA 1
ATOM 2095 C C . SER B 1 126 ? -1.25 26.703 16.719 1 89.44 126 SER B C 1
ATOM 2097 O O . SER B 1 126 ? -1.607 27.875 16.672 1 89.44 126 SER B O 1
ATOM 2099 N N . SER B 1 127 ? -0.056 26.344 16.453 1 80.31 127 SER B N 1
ATOM 2100 C CA . SER B 1 127 ? 0.933 27.312 15.984 1 80.31 127 SER B CA 1
ATOM 2101 C C . SER B 1 127 ? 0.61 27.797 14.578 1 80.31 127 SER B C 1
ATOM 2103 O O . SER B 1 127 ? 0.885 28.953 14.227 1 80.31 127 SER B O 1
ATOM 2105 N N . LYS B 1 128 ? 0.081 27 13.789 1 66.5 128 LYS B N 1
ATOM 2106 C CA . LYS B 1 128 ? -0.246 27.359 12.414 1 66.5 128 LYS B CA 1
ATOM 2107 C C . LYS B 1 128 ? -1.476 28.25 12.359 1 66.5 128 LYS B C 1
ATOM 2109 O O . LYS B 1 128 ? -1.607 29.078 11.453 1 66.5 128 LYS B O 1
ATOM 2114 N 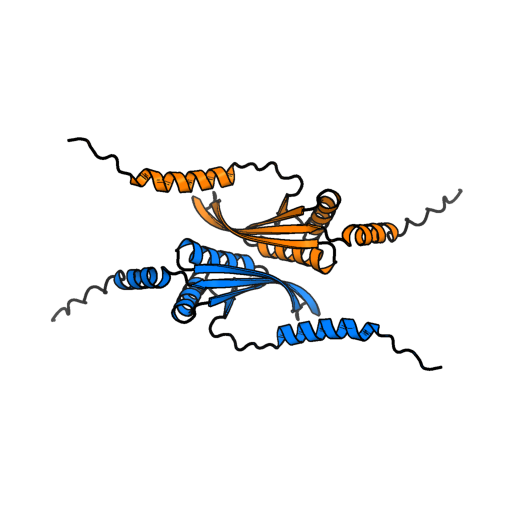N . LYS B 1 129 ? -2.361 28.203 13.234 1 59.16 129 LYS B N 1
ATOM 2115 C CA . LYS B 1 129 ? -3.51 29.094 13.312 1 59.16 129 LYS B CA 1
ATOM 2116 C C . LYS B 1 129 ? -3.07 30.531 13.602 1 59.16 129 LYS B C 1
ATOM 2118 O O . LYS B 1 129 ? -3.656 31.484 13.078 1 59.16 129 LYS B O 1
ATOM 2123 N N . SER B 1 130 ? -2.029 30.641 14.375 1 50.25 130 SER B N 1
ATOM 2124 C CA . SER B 1 130 ? -1.646 31.984 14.797 1 50.25 130 SER B CA 1
ATOM 2125 C C . SER B 1 130 ? -0.957 32.75 13.664 1 50.25 130 SER B C 1
ATOM 2127 O O . SER B 1 130 ? -0.861 33.969 13.695 1 50.25 130 SER B O 1
ATOM 2129 N N . GLU B 1 131 ? -0.329 31.953 12.852 1 49.59 131 GLU B N 1
ATOM 2130 C CA . GLU B 1 131 ? 0.473 32.688 11.891 1 49.59 131 GLU B CA 1
ATOM 2131 C C . GLU B 1 131 ? -0.383 33.219 10.734 1 49.59 131 GLU B C 1
ATOM 2133 O O . GLU B 1 131 ? 0.14 33.781 9.766 1 49.59 131 GLU B O 1
ATOM 2138 N N . ARG B 1 132 ? -1.66 32.812 10.664 1 49.34 132 ARG B N 1
ATOM 2139 C CA . ARG B 1 132 ? -2.396 33.438 9.586 1 49.34 132 ARG B CA 1
ATOM 2140 C C . ARG B 1 132 ? -2.471 34.969 9.789 1 49.34 132 ARG B C 1
ATOM 2142 O O . ARG B 1 132 ? -2.877 35.406 10.859 1 49.34 132 ARG B O 1
ATOM 2149 N N . PRO B 1 133 ? -1.632 35.656 9.164 1 49.66 133 PRO B N 1
ATOM 2150 C CA . PRO B 1 133 ? -1.67 37.125 9.344 1 49.66 133 PRO B CA 1
ATOM 2151 C C . PRO B 1 133 ? -3.092 37.656 9.375 1 49.66 133 PRO B C 1
ATOM 2153 O O . PRO B 1 133 ? -3.936 37.25 8.57 1 49.66 133 PRO B O 1
ATOM 2156 N N . LYS B 1 134 ? -3.607 38 10.562 1 47 134 LYS B N 1
ATOM 2157 C CA . LYS B 1 134 ? -4.836 38.781 10.656 1 47 134 LYS B CA 1
ATOM 2158 C C . LYS B 1 134 ? -4.945 39.75 9.5 1 47 134 LYS B C 1
ATOM 2160 O O . LYS B 1 134 ? -3.961 40.406 9.133 1 47 134 LYS B O 1
ATOM 2165 N N . PRO B 1 135 ? -5.859 39.5 8.594 1 50.38 135 PRO B N 1
ATOM 2166 C CA . PRO B 1 135 ? -5.996 40.5 7.555 1 50.38 135 PRO B CA 1
ATOM 2167 C C . PRO B 1 135 ? -5.785 41.938 8.078 1 50.38 135 PRO B C 1
ATOM 2169 O O . PRO B 1 135 ? -6.078 42.219 9.25 1 50.38 135 PRO B O 1
ATOM 2172 N N . PRO B 1 136 ? -4.824 42.594 7.578 1 49.19 136 PRO B N 1
ATOM 2173 C CA . PRO B 1 136 ? -4.652 43.969 8.023 1 49.19 136 PRO B CA 1
ATOM 2174 C C . PRO B 1 136 ? -5.98 44.688 8.266 1 49.19 136 PRO B C 1
ATOM 2176 O O . PRO B 1 136 ? -6.934 44.5 7.504 1 49.19 136 PRO B O 1
ATOM 2179 N N . ALA B 1 137 ? -6.367 44.875 9.555 1 46.56 137 ALA B N 1
ATOM 2180 C CA . ALA B 1 137 ? -7.52 45.688 9.906 1 46.56 137 ALA B CA 1
ATOM 2181 C C . ALA B 1 137 ? -7.742 46.781 8.883 1 46.56 137 ALA B C 1
ATOM 2183 O O . ALA B 1 137 ? -6.812 47.531 8.555 1 46.56 137 ALA B O 1
ATOM 2184 N N . GLU B 1 138 ? -8.562 46.594 7.871 1 43.69 138 GLU B N 1
ATOM 2185 C CA . GLU B 1 138 ? -8.977 47.625 6.949 1 43.69 138 GLU B CA 1
ATOM 2186 C C . GLU B 1 138 ? -9.102 48.969 7.668 1 43.69 138 GLU B C 1
ATOM 2188 O O . GLU B 1 138 ? -9.82 49.094 8.664 1 43.69 138 GLU B O 1
ATOM 2193 N N . GLU B 1 139 ? -8.07 49.75 7.777 1 44.31 139 GLU B N 1
ATOM 2194 C CA . GLU B 1 139 ? -8.203 51.156 8.172 1 44.31 139 GLU B CA 1
ATOM 2195 C C . GLU B 1 139 ? -9.453 51.781 7.555 1 44.31 139 GLU B C 1
ATOM 2197 O O . GLU B 1 139 ? -9.641 51.719 6.336 1 44.31 139 GLU B O 1
ATOM 2202 N N . GLU B 1 140 ? -10.625 51.719 8.25 1 43.41 140 GLU B N 1
ATOM 2203 C CA . GLU B 1 140 ? -11.828 52.469 7.926 1 43.41 140 GLU B CA 1
ATOM 2204 C C . GLU B 1 140 ? -11.469 53.875 7.461 1 43.41 140 GLU B C 1
ATOM 2206 O O . GLU B 1 140 ? -10.852 54.656 8.203 1 43.41 140 GLU B O 1
ATOM 2211 N N . ILE B 1 141 ? -11.148 54.094 6.191 1 43.47 141 ILE B N 1
ATOM 2212 C CA . ILE B 1 141 ? -11.047 55.469 5.68 1 43.47 141 ILE B CA 1
ATOM 2213 C C . ILE B 1 141 ? -12.312 56.25 6.039 1 43.47 141 ILE B C 1
ATOM 2215 O O . ILE B 1 141 ? -13.414 55.875 5.625 1 43.47 141 ILE B O 1
ATOM 2219 N N . LYS B 1 142 ? -12.383 56.906 7.18 1 43.97 142 LYS B N 1
ATOM 2220 C CA . LYS B 1 142 ? -13.328 57.969 7.492 1 43.97 142 LYS B CA 1
ATOM 2221 C C . LYS B 1 142 ? -13.398 59 6.363 1 43.97 142 LYS B C 1
ATOM 2223 O O . LYS B 1 142 ? -12.414 59.688 6.082 1 43.97 142 LYS B O 1
ATOM 2228 N N . VAL B 1 143 ? -14.266 58.562 5.316 1 39.12 143 VAL B N 1
ATOM 2229 C CA . VAL B 1 143 ? -14.711 59.719 4.527 1 39.12 143 VAL B CA 1
ATOM 2230 C C . VAL B 1 143 ? -15.758 60.5 5.309 1 39.12 143 VAL B C 1
ATOM 2232 O O . VAL B 1 143 ? -16.5 59.938 6.113 1 39.12 143 VAL B O 1
#

Nearest PDB structures (foldseek):
  2q3v-assembly1_B  TM=9.308E-01  e=2.641E-14  Arabidopsis thaliana
  2q3v-assembly1_A  TM=9.541E-01  e=2.991E-13  Arabidopsis thaliana
  7dl8-assembly1_A  TM=9.390E-01  e=2.006E-08  Trypanosoma brucei
  1nh9-assembly1_A  TM=9.315E-01  e=7.170E-07  Methanocaldococcus jannaschii
  4z9e-assembly1_B  TM=8.940E-01  e=1.191E-05  Thermoplasma volcanium GSS1

Sequence (286 aa):
MQAMRPAAEGEAQEQAVRAEADEVKREVAKKNRIQVSTNKKPLYFYVNLAKRYMQNYDEVELSALGMAIGTVVTVAEILKNNGLATEKKILTSTIGTKDEAKGRLVRKAKIEILLCKSENFNSIMSSKKSERPKPPAEEEIKVMQAMRPAAEGEAQEQAVRAEADEVKREVAKKNRIQVSTNKKPLYFYVNLAKRYMQNYDEVELSALGMAIGTVVTVAEILKNNGLATEKKILTSTIGTKDEAKGRLVRKAKIEILLCKSENFNSIMSSKKSERPKPPAEEEIKV

Secondary structure (DSSP, 8-state):
------THHHHHHHHHHHHHHHHH------TTEEEE-TTTS-HHHHHHHHHHHHHH-SEEEEEEEGGGHHHHHHHHHHHHHTTSEEEEEEEEEEEEEEETTTTEEEEEEEEEEEEEE-TTHHHHHHHHHHTS-----------/------TTHHHHHHHHHHHHHHHH------TTEEEE-TTTS-HHHHHHHHHHHHHH-SEEEEEEEGGGHHHHHHHHHHHHHTTSEEEEEEEEEEEEEEETTTTEEEEEEEEEEEEEE-TTHHHHHHHHHHTS-----------

Organism: Zea mays (NCBI:txid4577)

InterPro domains:
  IPR002775 DNA/RNA-binding protein Alba-like [PF01918] (32-94)
  IPR014560 Uncharacterised conserved protein UCP030333, DNA/RNA-binding Alba-related [PIRSF030333] (16-141)
  IPR014560 Uncharacterised conserved protein UCP030333, DNA/RNA-binding Alba-related [PTHR31947] (13-134)
  IPR036882 Alba-like domain superfamily [G3DSA:3.30.110.20] (30-141)
  IPR036882 Alba-like domain superfamily [SSF82704] (31-126)